Protein AF-A0A918V6B3-F1 (afdb_monomer_lite)

Sequence (307 aa):
MTGTYATDPATAAHSTAFEIAYDAANAARRALYSQAAAFAAHLVREHLPEAAALTIDADARELHEVLDAHGRTLWHAPSSAGHGLPDSTVDEVDGILRDAIPFGNLPNAAGWRIAPQGLPYRTVPLPELPASKTSRPAPAPDRAQAHVYGESAVVHAAITPGVGSFILGGVRNERETRDRVRAAIVNSGYDWPAGRITVTVDTGTDQPAGTANDLAIACAILGAAGHYGPDALTRTALIGELGLDGRVRPAVDVPDRIRTAQKAGYLNFIVPAADFDEASRNSNVTVLGAATLGTALNFLKEMAEAW

pLDDT: mean 71.12, std 17.26, range [22.33, 95.12]

Radius of gyration: 24.09 Å; chains: 1; bounding box: 47×60×96 Å

Secondary structure (DSSP, 8-state):
-----PPPHHHHHHHHHHHHHHHHHHHHHHHHHHHHHHHHHHHHHHH-TTEEEEEEETTTTEEEEEEETTS-EEEESS--S-SSS-HHHHHHHHHHHHHH------TTSTT-EE-TTS-EEEEEEPPPPPPP---------------------EEEEEEESSS-EEEEESBTTHHHHHHHHHHHHHHTTPPPPSSEEEEEEE-SSSSPB-GGGHHHHHHHHHHHTTSS-GGGGTTEEE--EE-TTSBEEP-TTHHHHHHHHHHTT--EEEEEGGGHHHHTT-TTSEEEEESBHHHHHHHHHHHHH--

Foldseek 3Di:
DDDDPDDDPVRVVVVVVVVVVVVVVVVVLVVLVLVLLQVLLVLVCVQVVQFFKWKAFPPLLFTAFTAGPVRDTLDGPPDDPDSRHDPVSRVVSSVSSVVSPDDDDDPPDPAWDADPVRTIMHMDTHDDDDDDDDDDDDDDDDDDDDDQPQFDKDKAKAFDADQDEEAEDQAPPRVVLVLQLVLLQVLVVHDQDHGYMYMYIDRVDPHRDYQQCSLVHSVNSVVNVPLADPCLCPLEDETAHAGSNFFGDADPPLCSNLVSSVSVVRAEYEGALVCQVVNPVPPRHHYHHGGGSVSVSVSSRVSRVVD

Organism: NCBI:txid68898

InterPro domains:
  IPR014721 Small ribosomal subunit protein uS5 domain 2-type fold, subgroup [G3DSA:3.30.230.10] (154-302)
  IPR020568 Ribosomal protein uS5 domain 2-type superfamily [SSF54211] (149-301)

Structure (mmCIF, N/CA/C/O backbone):
data_AF-A0A918V6B3-F1
#
_entry.id   AF-A0A918V6B3-F1
#
loop_
_atom_site.group_PDB
_atom_site.id
_atom_site.type_symbol
_atom_site.label_atom_id
_atom_site.label_alt_id
_atom_site.label_comp_id
_atom_site.label_asym_id
_atom_site.label_entity_id
_atom_site.label_seq_id
_atom_site.pdbx_PDB_ins_code
_atom_site.Cartn_x
_atom_site.Cartn_y
_atom_site.Cartn_z
_atom_site.occupancy
_atom_site.B_iso_or_equiv
_atom_site.auth_seq_id
_atom_site.auth_comp_id
_atom_site.auth_asym_id
_atom_site.auth_atom_id
_atom_site.pdbx_PDB_model_num
ATOM 1 N N . MET A 1 1 ? -19.130 -6.103 -58.533 1.00 40.88 1 MET A N 1
ATOM 2 C CA . MET A 1 1 ? -17.766 -6.325 -58.008 1.00 40.88 1 MET A CA 1
ATOM 3 C C . MET A 1 1 ? -17.596 -5.460 -56.769 1.00 40.88 1 MET A C 1
ATOM 5 O O . MET A 1 1 ? -17.211 -4.308 -56.882 1.00 40.88 1 MET A O 1
ATOM 9 N N . THR A 1 2 ? -17.983 -5.968 -55.604 1.00 43.56 2 THR A N 1
ATOM 10 C CA . THR A 1 2 ? -17.783 -5.303 -54.308 1.00 43.56 2 THR A CA 1
ATOM 11 C C . THR A 1 2 ? -16.527 -5.892 -53.683 1.00 43.56 2 THR A C 1
ATOM 13 O O . THR A 1 2 ? -16.571 -6.968 -53.095 1.00 43.56 2 THR A O 1
ATOM 16 N N . GLY A 1 3 ? -15.388 -5.237 -53.917 1.00 43.81 3 GLY A N 1
ATOM 17 C CA . GLY A 1 3 ? -14.125 -5.586 -53.276 1.00 43.81 3 GLY A CA 1
ATOM 18 C C . GLY A 1 3 ? -14.135 -5.073 -51.844 1.00 43.81 3 GLY A C 1
ATOM 19 O O . GLY A 1 3 ? -14.071 -3.868 -51.618 1.00 43.81 3 GLY A O 1
ATOM 20 N N . THR A 1 4 ? -14.261 -5.979 -50.883 1.00 49.81 4 THR A N 1
ATOM 21 C CA . THR A 1 4 ? -14.085 -5.671 -49.465 1.00 49.81 4 THR A CA 1
ATOM 22 C C . THR A 1 4 ? -12.608 -5.347 -49.245 1.00 49.81 4 THR A C 1
ATOM 24 O O . THR A 1 4 ? -11.759 -6.225 -49.396 1.00 49.81 4 THR A O 1
ATOM 27 N N . TYR A 1 5 ? -12.286 -4.090 -48.935 1.00 52.94 5 TYR A N 1
ATOM 28 C CA . TYR A 1 5 ? -10.948 -3.707 -48.487 1.00 52.94 5 TYR A CA 1
ATOM 29 C C . TYR A 1 5 ? -10.715 -4.334 -47.110 1.00 52.94 5 TYR A C 1
ATOM 31 O O . TYR A 1 5 ? -11.141 -3.794 -46.093 1.00 52.94 5 TYR A O 1
ATOM 39 N N . ALA A 1 6 ? -10.099 -5.514 -47.082 1.00 60.31 6 ALA A N 1
ATOM 40 C CA . ALA A 1 6 ? -9.603 -6.101 -45.849 1.00 60.31 6 ALA A CA 1
ATOM 41 C C . ALA A 1 6 ? -8.346 -5.329 -45.433 1.00 60.31 6 ALA A C 1
ATOM 43 O O . ALA A 1 6 ? -7.380 -5.258 -46.196 1.00 60.31 6 ALA A O 1
ATOM 44 N N . THR A 1 7 ? -8.375 -4.716 -44.250 1.00 66.81 7 THR A N 1
ATOM 45 C CA . THR A 1 7 ? -7.192 -4.126 -43.622 1.00 66.81 7 THR A CA 1
ATOM 46 C C . THR 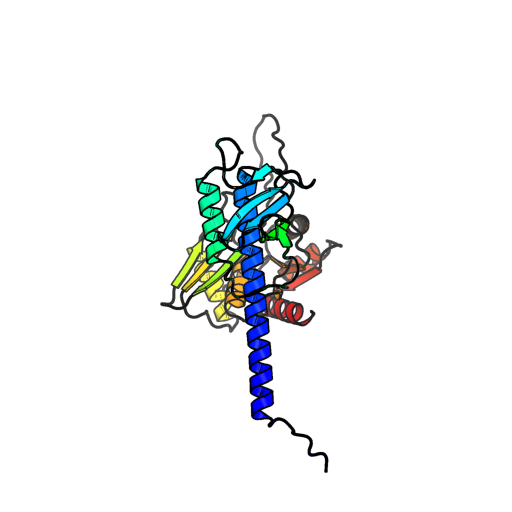A 1 7 ? -6.135 -5.209 -43.459 1.00 66.81 7 THR A C 1
ATOM 48 O O . THR A 1 7 ? -6.434 -6.308 -42.986 1.00 66.81 7 THR A O 1
ATOM 51 N N . ASP A 1 8 ? -4.903 -4.916 -43.873 1.00 83.50 8 ASP A N 1
ATOM 52 C CA . ASP A 1 8 ? -3.811 -5.866 -43.704 1.00 83.50 8 ASP A CA 1
ATOM 53 C C . ASP A 1 8 ? -3.606 -6.166 -42.198 1.00 83.50 8 ASP A C 1
ATOM 55 O O . ASP A 1 8 ? -3.745 -5.259 -41.365 1.00 83.50 8 ASP A O 1
ATOM 59 N N . PRO A 1 9 ? -3.275 -7.418 -41.835 1.00 78.31 9 PRO A N 1
ATOM 60 C CA . PRO A 1 9 ? -3.076 -7.825 -40.447 1.00 78.31 9 PRO A CA 1
ATOM 61 C C . PRO A 1 9 ? -2.090 -6.948 -39.665 1.00 78.31 9 PRO A C 1
ATOM 63 O O . PRO A 1 9 ? -2.302 -6.715 -38.475 1.00 78.31 9 PRO A O 1
ATOM 66 N N . ALA A 1 10 ? -1.038 -6.431 -40.309 1.00 77.75 10 ALA A N 1
ATOM 67 C CA . ALA A 1 10 ? -0.066 -5.568 -39.643 1.00 77.75 10 ALA A CA 1
ATOM 68 C C . ALA A 1 10 ? -0.667 -4.198 -39.294 1.00 77.75 10 ALA A C 1
ATOM 70 O O . ALA A 1 10 ? -0.443 -3.684 -38.199 1.00 77.75 10 ALA A O 1
ATOM 71 N N . THR A 1 11 ? -1.475 -3.618 -40.181 1.00 80.12 11 THR A N 1
ATOM 72 C CA . THR A 1 11 ? -2.194 -2.360 -39.926 1.00 80.12 11 THR A CA 1
ATOM 73 C C . THR A 1 11 ? -3.217 -2.524 -38.796 1.00 80.12 11 THR A C 1
ATOM 75 O O . THR A 1 11 ? -3.299 -1.675 -37.907 1.00 80.12 11 THR A O 1
ATOM 78 N N . ALA A 1 12 ? -3.951 -3.642 -38.776 1.00 70.31 12 ALA A N 1
ATOM 79 C CA . ALA A 1 12 ? -4.893 -3.954 -37.701 1.00 70.31 12 ALA A CA 1
ATOM 80 C C . ALA A 1 12 ? -4.184 -4.112 -36.342 1.00 70.31 12 ALA A C 1
ATOM 82 O O . ALA A 1 12 ? -4.642 -3.558 -35.345 1.00 70.31 12 ALA A O 1
ATOM 83 N N . ALA A 1 13 ? -3.031 -4.791 -36.306 1.00 71.50 13 ALA A N 1
ATOM 84 C CA . ALA A 1 13 ? -2.241 -4.959 -35.086 1.00 71.50 13 ALA A CA 1
ATOM 85 C C . ALA A 1 13 ? -1.721 -3.623 -34.524 1.00 71.50 13 ALA A C 1
ATOM 87 O O . ALA A 1 13 ? -1.815 -3.390 -33.319 1.00 71.50 13 ALA A O 1
ATOM 88 N N . HIS A 1 14 ? -1.226 -2.721 -35.382 1.00 71.56 14 HIS A N 1
ATOM 89 C CA . HIS A 1 14 ? -0.787 -1.390 -34.949 1.00 71.56 14 HIS A CA 1
ATOM 90 C C . HIS A 1 14 ? -1.948 -0.523 -34.450 1.00 71.56 14 HIS A C 1
ATOM 92 O O . HIS A 1 14 ? -1.781 0.190 -33.464 1.00 71.56 14 HIS A O 1
ATOM 98 N N . SER A 1 15 ? -3.125 -0.604 -35.084 1.00 71.25 15 SER A N 1
ATOM 99 C CA . SER A 1 15 ? -4.323 0.106 -34.619 1.00 71.25 15 SER A CA 1
ATOM 100 C C . SER A 1 15 ? -4.736 -0.366 -33.225 1.00 71.25 15 SER A C 1
ATOM 102 O O . SER A 1 15 ? -4.940 0.458 -32.343 1.00 71.25 15 SER A O 1
ATOM 104 N N . THR A 1 16 ? -4.788 -1.680 -32.991 1.00 70.00 16 THR A N 1
ATOM 105 C CA . THR A 1 16 ? -5.111 -2.239 -31.670 1.00 70.00 16 THR A CA 1
ATOM 106 C C . THR A 1 16 ? -4.076 -1.843 -30.618 1.00 70.00 16 THR A C 1
ATOM 108 O O . THR A 1 16 ? -4.441 -1.460 -29.510 1.00 70.00 16 THR A O 1
ATOM 111 N N . ALA A 1 17 ? -2.782 -1.890 -30.953 1.00 65.00 17 ALA A N 1
ATOM 112 C CA . ALA A 1 17 ? -1.721 -1.469 -30.040 1.00 65.00 17 ALA A CA 1
ATOM 113 C C . ALA A 1 17 ? -1.817 0.026 -29.689 1.00 65.00 17 ALA A C 1
ATOM 115 O O . ALA A 1 17 ? -1.592 0.402 -28.539 1.00 65.00 17 ALA A O 1
ATOM 116 N N . PHE A 1 18 ? -2.178 0.869 -30.661 1.00 69.75 18 PHE A N 1
ATOM 117 C CA . PHE A 1 18 ? -2.419 2.290 -30.433 1.00 69.75 18 PHE A CA 1
ATOM 118 C C . PHE A 1 18 ? -3.621 2.523 -29.513 1.00 69.75 18 PHE A C 1
ATOM 120 O O . PHE A 1 18 ? -3.474 3.267 -28.551 1.00 69.75 18 PHE A O 1
ATOM 127 N N . GLU A 1 19 ? -4.762 1.868 -29.750 1.00 55.97 19 GLU A N 1
ATOM 128 C CA . GLU A 1 19 ? -5.954 1.999 -28.895 1.00 55.97 19 GLU A CA 1
ATOM 129 C C . GLU A 1 19 ? -5.664 1.567 -27.450 1.00 55.97 19 GLU A C 1
ATOM 131 O O . GLU A 1 19 ? -5.967 2.300 -26.514 1.00 55.97 19 GLU A O 1
ATOM 136 N N . ILE A 1 20 ? -4.961 0.444 -27.250 1.00 56.75 20 ILE A N 1
ATOM 137 C CA . ILE A 1 20 ? -4.552 -0.013 -25.910 1.00 56.75 20 ILE A CA 1
ATOM 138 C C . ILE A 1 20 ? -3.650 1.022 -25.225 1.00 56.75 20 ILE A C 1
ATOM 140 O O . ILE A 1 20 ? -3.847 1.351 -24.054 1.00 56.75 20 ILE A O 1
ATOM 144 N N . ALA A 1 21 ? -2.653 1.552 -25.940 1.00 49.28 21 ALA A N 1
ATOM 145 C CA . ALA A 1 21 ? -1.756 2.566 -25.394 1.00 49.28 21 ALA A CA 1
ATOM 146 C C . ALA A 1 21 ? -2.495 3.881 -25.094 1.00 49.28 21 ALA A C 1
ATOM 148 O O . ALA A 1 21 ? -2.216 4.539 -24.090 1.00 49.28 21 ALA A O 1
ATOM 149 N N . TYR A 1 22 ? -3.452 4.250 -25.945 1.00 52.47 22 TYR A N 1
ATOM 150 C CA . TYR A 1 22 ? -4.295 5.426 -25.786 1.00 52.47 22 TYR A CA 1
ATOM 151 C C . TYR A 1 22 ? -5.209 5.294 -24.562 1.00 52.47 22 TYR A C 1
ATOM 153 O O . TYR A 1 22 ? -5.263 6.209 -23.737 1.00 52.47 22 TYR A O 1
ATOM 161 N N . ASP A 1 23 ? -5.847 4.141 -24.372 1.00 49.62 23 ASP A N 1
ATOM 162 C CA . ASP A 1 23 ? -6.687 3.849 -23.210 1.00 49.62 23 ASP A CA 1
ATOM 163 C C . ASP A 1 23 ? -5.886 3.812 -21.910 1.00 49.62 23 ASP A C 1
ATOM 165 O O . ASP A 1 23 ? -6.307 4.409 -20.914 1.00 49.62 23 ASP A O 1
ATOM 169 N N . ALA A 1 24 ? -4.698 3.202 -21.924 1.00 47.91 24 ALA A N 1
ATOM 170 C CA . ALA A 1 24 ? -3.792 3.192 -20.779 1.00 47.91 24 ALA A CA 1
ATOM 171 C C . ALA A 1 24 ? -3.326 4.611 -20.410 1.00 47.91 24 ALA A C 1
ATOM 173 O O . ALA A 1 24 ? -3.372 5.001 -19.240 1.00 47.91 24 ALA A O 1
ATOM 174 N N . ALA A 1 25 ? -2.944 5.423 -21.400 1.00 50.75 25 ALA A N 1
ATOM 175 C CA . ALA A 1 25 ? -2.567 6.818 -21.183 1.00 50.75 25 ALA A CA 1
ATOM 176 C C . ALA A 1 25 ? -3.745 7.653 -20.652 1.00 50.75 25 ALA A C 1
ATOM 178 O O . ALA A 1 25 ? -3.562 8.487 -19.763 1.00 50.75 25 ALA A O 1
ATOM 179 N N . ASN A 1 26 ? -4.963 7.411 -21.144 1.00 51.22 26 ASN A N 1
ATOM 180 C CA . ASN A 1 26 ? -6.173 8.067 -20.653 1.00 51.22 26 ASN A CA 1
ATOM 181 C C . ASN A 1 26 ? -6.534 7.627 -19.230 1.00 51.22 26 ASN A C 1
ATOM 183 O O . ASN A 1 26 ? -6.963 8.457 -18.430 1.00 51.22 26 ASN A O 1
ATOM 187 N N . ALA A 1 27 ? -6.345 6.354 -18.882 1.00 48.22 27 ALA A N 1
ATOM 188 C CA . ALA A 1 27 ? -6.543 5.852 -17.526 1.00 48.22 27 ALA A CA 1
ATOM 189 C C . ALA A 1 27 ? -5.543 6.477 -16.543 1.00 48.22 27 ALA A C 1
ATOM 191 O O . ALA A 1 27 ? -5.962 7.026 -15.525 1.00 48.22 27 ALA A O 1
ATOM 192 N N . ALA A 1 28 ? -4.253 6.502 -16.891 1.00 49.44 28 ALA A N 1
ATOM 193 C CA . ALA A 1 28 ? -3.214 7.148 -16.089 1.00 49.44 28 ALA A CA 1
ATOM 194 C C . ALA A 1 28 ? -3.486 8.649 -15.902 1.00 49.44 28 ALA A C 1
ATOM 196 O O . ALA A 1 28 ? -3.373 9.182 -14.799 1.00 49.44 28 ALA A O 1
ATOM 197 N N . ARG A 1 29 ? -3.931 9.328 -16.965 1.00 54.00 29 ARG A N 1
ATOM 198 C CA . ARG A 1 29 ? -4.318 10.740 -16.918 1.00 54.00 29 ARG A CA 1
ATOM 199 C C . ARG A 1 29 ? -5.526 10.975 -16.007 1.00 54.00 29 ARG A C 1
ATOM 201 O O . ARG A 1 29 ? -5.505 11.897 -15.202 1.00 54.00 29 ARG A O 1
ATOM 208 N N . ARG A 1 30 ? -6.553 10.118 -16.068 1.00 51.81 30 ARG A N 1
ATOM 209 C CA . ARG A 1 30 ? -7.712 10.174 -15.154 1.00 51.81 30 ARG A CA 1
ATOM 210 C C . ARG A 1 30 ? -7.311 9.948 -13.694 1.00 51.81 30 ARG A C 1
ATOM 212 O O . ARG A 1 30 ? -7.831 10.640 -12.822 1.00 51.81 30 ARG A O 1
ATOM 219 N N . ALA A 1 31 ? -6.389 9.023 -13.432 1.00 50.34 31 ALA A N 1
ATOM 220 C CA . ALA A 1 31 ? -5.880 8.761 -12.088 1.00 50.34 31 ALA A CA 1
ATOM 221 C C . ALA A 1 31 ? -5.107 9.968 -11.532 1.00 50.34 31 ALA A C 1
ATOM 223 O O . ALA A 1 31 ? -5.400 10.417 -10.424 1.00 50.34 31 ALA A O 1
ATOM 224 N N . LEU A 1 32 ? -4.208 10.551 -12.333 1.00 55.72 32 LEU A N 1
ATOM 225 C CA . LEU A 1 32 ? -3.494 11.782 -11.985 1.00 55.72 32 LEU A CA 1
ATOM 226 C C . LEU A 1 32 ? -4.471 12.929 -11.679 1.00 55.72 32 LEU A C 1
ATOM 228 O O . LEU A 1 32 ? -4.309 13.616 -10.676 1.00 55.72 32 LEU A O 1
ATOM 232 N N . TYR A 1 33 ? -5.530 13.088 -12.482 1.00 57.22 33 TYR A N 1
ATOM 233 C CA . TYR A 1 33 ? -6.562 14.110 -12.251 1.00 57.22 33 TYR A CA 1
ATOM 234 C C . TYR A 1 33 ? -7.309 13.892 -10.943 1.00 57.22 33 TYR A C 1
ATOM 236 O O . TYR A 1 33 ? -7.536 14.839 -10.196 1.00 57.22 33 TYR A O 1
ATOM 244 N N . SER A 1 34 ? -7.691 12.648 -10.659 1.00 53.81 34 SER A N 1
ATOM 245 C CA . SER A 1 34 ? -8.390 12.312 -9.423 1.00 53.81 34 SER A CA 1
ATOM 246 C C . SER A 1 34 ? -7.520 12.577 -8.195 1.00 53.81 34 SER A C 1
ATOM 248 O O . SER A 1 34 ? -8.026 13.062 -7.186 1.00 53.81 34 SER A O 1
ATOM 250 N N . GLN A 1 35 ? -6.222 12.275 -8.272 1.00 59.66 35 GLN A N 1
ATOM 251 C CA . GLN A 1 35 ? -5.280 12.507 -7.177 1.00 59.66 35 GLN A CA 1
ATOM 252 C C . GLN A 1 35 ? -4.981 13.996 -6.982 1.00 59.66 35 GLN A C 1
ATOM 254 O O . GLN A 1 35 ? -5.014 14.473 -5.852 1.00 59.66 35 GLN A O 1
ATOM 259 N N . ALA A 1 36 ? -4.780 14.747 -8.066 1.00 62.41 36 ALA A N 1
ATOM 260 C CA . ALA A 1 36 ? -4.594 16.195 -8.011 1.00 62.41 36 ALA A CA 1
ATOM 261 C C . ALA A 1 36 ? -5.829 16.908 -7.440 1.00 62.41 36 ALA A C 1
ATOM 263 O O . ALA A 1 36 ? -5.698 17.768 -6.574 1.00 62.41 36 ALA A O 1
ATOM 264 N N . ALA A 1 37 ? -7.033 16.493 -7.848 1.00 62.28 37 ALA A N 1
ATOM 265 C CA . ALA A 1 37 ? -8.280 17.016 -7.296 1.00 62.28 37 ALA A CA 1
ATOM 266 C C . ALA A 1 37 ? -8.438 16.686 -5.804 1.00 62.28 37 ALA A C 1
ATOM 268 O O . ALA A 1 37 ? -8.884 17.536 -5.040 1.00 62.28 37 ALA A O 1
ATOM 269 N N . ALA A 1 38 ? -8.055 15.481 -5.368 1.00 58.41 38 ALA A N 1
ATOM 270 C CA . ALA A 1 38 ? -8.090 15.103 -3.956 1.00 58.41 38 ALA A CA 1
ATOM 271 C C . ALA A 1 38 ? -7.076 15.893 -3.112 1.00 58.41 38 ALA A C 1
ATOM 273 O O . ALA A 1 38 ? -7.387 16.282 -1.987 1.00 58.41 38 ALA A O 1
ATOM 274 N N . PHE A 1 39 ? -5.890 16.170 -3.658 1.00 65.88 39 PHE A N 1
ATOM 275 C CA . PHE A 1 39 ? -4.877 16.976 -2.982 1.00 65.88 39 PHE A CA 1
ATOM 276 C C . PHE A 1 39 ? -5.295 18.450 -2.888 1.00 65.88 39 PHE A C 1
ATOM 278 O O . PHE A 1 39 ? -5.279 19.022 -1.801 1.00 65.88 39 PHE A O 1
ATOM 285 N N . ALA A 1 40 ? -5.813 19.030 -3.976 1.00 72.44 40 ALA A N 1
ATOM 286 C CA . ALA A 1 40 ? -6.413 20.365 -3.954 1.00 72.44 40 ALA A CA 1
ATOM 287 C C . ALA A 1 40 ? -7.589 20.453 -2.961 1.00 72.44 40 ALA A C 1
ATOM 289 O O . ALA A 1 40 ? -7.710 21.425 -2.219 1.00 72.44 40 ALA A O 1
ATOM 290 N N . ALA A 1 41 ? -8.428 19.413 -2.882 1.00 67.44 41 ALA A N 1
ATOM 291 C CA . ALA A 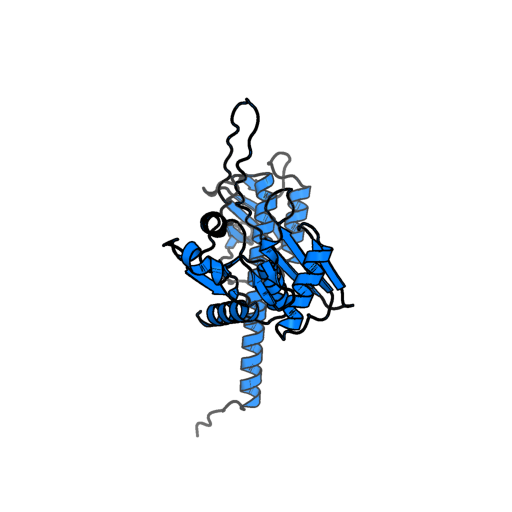1 41 ? -9.516 19.332 -1.906 1.00 67.44 41 ALA A CA 1
ATOM 292 C C . ALA A 1 41 ? -9.019 19.383 -0.458 1.00 67.44 41 ALA A C 1
ATOM 294 O O . ALA A 1 41 ? -9.682 19.969 0.396 1.00 67.44 41 ALA A O 1
ATOM 295 N N . HIS A 1 42 ? -7.882 18.741 -0.180 1.00 70.00 42 HIS A N 1
ATOM 296 C CA . HIS A 1 42 ? -7.276 18.733 1.144 1.00 70.00 42 HIS A CA 1
ATOM 297 C C . HIS A 1 42 ? -6.805 20.135 1.542 1.00 70.00 42 HIS A C 1
ATOM 299 O O . HIS A 1 42 ? -7.235 20.632 2.581 1.00 70.00 42 HIS A O 1
ATOM 305 N N . LEU A 1 43 ? -6.029 20.792 0.675 1.00 77.19 43 LEU A N 1
ATOM 306 C CA . LEU A 1 43 ? -5.530 22.154 0.898 1.00 77.19 43 LEU A CA 1
ATOM 307 C C . LEU A 1 43 ? -6.673 23.160 1.090 1.00 77.19 43 LEU A C 1
ATOM 309 O O . LEU A 1 43 ? -6.644 23.989 1.996 1.00 77.19 43 LEU A O 1
ATOM 313 N N . VAL A 1 44 ? -7.734 23.056 0.283 1.00 79.62 44 VAL A N 1
ATOM 314 C CA . VAL A 1 44 ? -8.899 23.942 0.417 1.00 79.62 44 VAL A CA 1
ATOM 315 C C . VAL A 1 44 ? -9.630 23.718 1.741 1.00 79.62 44 VAL A C 1
ATOM 317 O O . VAL A 1 44 ? -10.014 24.684 2.400 1.00 79.62 44 VAL A O 1
ATOM 320 N N . ARG A 1 45 ? -9.815 22.464 2.167 1.00 78.88 45 ARG A N 1
ATOM 321 C CA . ARG A 1 45 ? -10.561 22.134 3.394 1.00 78.88 45 ARG A CA 1
ATOM 322 C C . ARG A 1 45 ? -9.815 22.413 4.689 1.00 78.88 45 ARG A C 1
ATOM 324 O O . ARG A 1 45 ? -10.459 22.471 5.734 1.00 78.88 45 ARG A O 1
ATOM 331 N N . GLU A 1 46 ? -8.503 22.617 4.633 1.00 78.81 46 GLU A N 1
ATOM 332 C CA . GLU A 1 46 ? -7.740 23.149 5.765 1.00 78.81 46 GLU A CA 1
ATOM 333 C C . GLU A 1 46 ? -8.245 24.544 6.171 1.00 78.81 46 GLU A C 1
ATOM 335 O O . GLU A 1 46 ? -8.304 24.870 7.357 1.00 78.81 46 GLU A O 1
ATOM 340 N N . HIS A 1 47 ? -8.691 25.336 5.192 1.00 83.06 47 HIS A N 1
ATOM 341 C CA . HIS A 1 47 ? -9.166 26.704 5.397 1.00 83.06 47 HIS A CA 1
ATOM 342 C C . HIS A 1 47 ? -10.690 26.857 5.298 1.00 83.06 47 HIS A C 1
ATOM 344 O O . HIS A 1 47 ? -11.260 27.714 5.971 1.00 83.06 47 HIS A O 1
ATOM 350 N N . LEU A 1 48 ? -11.356 26.011 4.504 1.00 85.50 48 LEU A N 1
ATOM 351 C CA . LEU A 1 48 ? -12.810 25.971 4.315 1.00 85.50 48 LEU A CA 1
ATOM 352 C C . LEU A 1 48 ? -13.344 24.545 4.547 1.00 85.50 48 LEU A C 1
ATOM 354 O O . LEU A 1 48 ? -13.579 23.806 3.585 1.00 85.50 48 LEU A O 1
ATOM 358 N N . PRO A 1 49 ? -13.537 24.118 5.808 1.00 80.81 49 PRO A N 1
ATOM 359 C CA . PRO A 1 49 ? -13.915 22.741 6.148 1.00 80.81 49 PRO A CA 1
ATOM 360 C C . PRO A 1 49 ? -15.220 22.265 5.497 1.00 80.81 49 PRO A C 1
ATOM 362 O O . PRO A 1 49 ? -15.387 21.081 5.206 1.00 80.81 49 PRO A O 1
ATOM 365 N N . GLU A 1 50 ? -16.148 23.186 5.257 1.00 81.56 50 GLU A N 1
ATOM 366 C CA . GLU A 1 50 ? -17.437 22.948 4.611 1.00 81.56 50 GLU A CA 1
ATOM 367 C C . GLU A 1 50 ? -17.371 22.828 3.076 1.00 81.56 50 GLU A C 1
ATOM 369 O O . GLU A 1 50 ? -18.400 22.572 2.442 1.00 81.56 50 GLU A O 1
ATOM 374 N N . ALA A 1 51 ? -16.187 22.968 2.467 1.00 82.31 51 ALA A N 1
ATOM 375 C CA . ALA A 1 51 ? -16.006 22.828 1.027 1.00 82.31 51 ALA A CA 1
ATOM 376 C C . ALA A 1 51 ? -16.392 21.424 0.538 1.00 82.31 51 ALA A C 1
ATOM 378 O O . ALA A 1 51 ? -15.867 20.396 0.981 1.00 82.31 51 ALA A O 1
ATOM 379 N N . ALA A 1 52 ? -17.297 21.377 -0.433 1.00 76.62 52 ALA A N 1
ATOM 380 C CA . ALA A 1 52 ? -17.817 20.151 -1.024 1.00 76.62 52 ALA A CA 1
ATOM 381 C C . ALA A 1 52 ? -17.584 20.064 -2.534 1.00 76.62 52 ALA A C 1
ATOM 383 O O . ALA A 1 52 ? -17.605 18.963 -3.079 1.00 76.62 52 ALA A O 1
ATOM 384 N N . ALA A 1 53 ? -17.339 21.182 -3.218 1.00 78.06 53 ALA A N 1
ATOM 385 C CA . ALA A 1 53 ? -16.984 21.178 -4.632 1.00 78.06 53 ALA A CA 1
ATOM 386 C C . ALA A 1 53 ? -16.058 22.345 -4.993 1.00 78.06 53 ALA A C 1
ATOM 388 O O . ALA A 1 53 ? -16.117 23.404 -4.370 1.00 78.06 53 ALA A O 1
ATOM 389 N N . LEU A 1 54 ? -15.236 22.144 -6.025 1.00 80.31 54 LEU A N 1
ATOM 390 C CA . LEU A 1 54 ? -14.388 23.176 -6.627 1.00 80.31 54 LEU A CA 1
ATOM 391 C C . LEU A 1 54 ? -14.823 23.406 -8.070 1.00 80.31 54 LEU A C 1
ATOM 393 O O . LEU A 1 54 ? -14.981 22.447 -8.825 1.00 80.31 54 LEU A O 1
ATOM 397 N N . THR A 1 55 ? -14.986 24.659 -8.467 1.00 79.38 55 THR A N 1
ATOM 398 C CA . THR A 1 55 ? -15.165 25.059 -9.860 1.00 79.38 55 THR A CA 1
ATOM 399 C C . THR A 1 55 ? -13.840 25.565 -10.405 1.00 79.38 55 THR A C 1
ATOM 401 O O . THR A 1 55 ? -13.213 26.430 -9.801 1.00 79.38 55 THR A O 1
ATOM 404 N N . ILE A 1 56 ? -13.425 25.031 -11.551 1.00 75.50 56 ILE A N 1
ATOM 405 C CA . ILE A 1 56 ? -12.146 25.346 -12.197 1.00 75.50 56 ILE A CA 1
ATOM 406 C C . ILE A 1 56 ? -12.416 26.094 -13.504 1.00 75.50 56 ILE A C 1
ATOM 408 O O . ILE A 1 56 ? -13.252 25.641 -14.297 1.00 75.50 56 ILE A O 1
ATOM 412 N N . ASP A 1 57 ? -11.702 27.200 -13.727 1.00 70.81 57 ASP A N 1
ATOM 413 C CA . ASP A 1 57 ? -11.684 27.932 -14.997 1.00 70.81 57 ASP A CA 1
ATOM 414 C C . ASP A 1 57 ? -10.711 27.256 -15.974 1.00 70.81 57 ASP A C 1
ATOM 416 O O . ASP A 1 57 ? -9.541 27.031 -15.656 1.00 70.81 57 ASP A O 1
ATOM 420 N N . ALA A 1 58 ? -11.192 26.892 -17.164 1.00 60.69 58 ALA A N 1
ATOM 421 C CA . ALA A 1 58 ? -10.390 26.150 -18.132 1.00 60.69 58 ALA A CA 1
ATOM 422 C C . ALA A 1 58 ? -9.375 27.007 -18.908 1.00 60.69 58 ALA A C 1
ATOM 424 O O . ALA A 1 58 ? -8.392 26.452 -19.406 1.00 60.69 58 ALA A O 1
ATOM 425 N N . ASP A 1 59 ? -9.600 28.316 -19.033 1.00 62.03 59 ASP A N 1
ATOM 426 C CA . ASP A 1 59 ? -8.726 29.211 -19.800 1.00 62.03 59 ASP A CA 1
ATOM 427 C C . ASP A 1 59 ? -7.575 29.710 -18.920 1.00 62.03 59 ASP A C 1
ATOM 429 O O . ASP A 1 59 ? -6.406 29.596 -19.299 1.00 62.03 59 ASP A O 1
ATOM 433 N N . ALA A 1 60 ? -7.895 30.171 -17.706 1.00 61.62 60 ALA A N 1
ATOM 434 C CA . ALA A 1 60 ? -6.894 30.595 -16.726 1.00 61.62 60 ALA A CA 1
ATOM 435 C C . ALA A 1 60 ? -6.162 29.405 -16.075 1.00 61.62 60 ALA A C 1
ATOM 437 O O . ALA A 1 60 ? -4.997 29.526 -15.697 1.00 61.62 60 ALA A O 1
ATOM 438 N N . ARG A 1 61 ? -6.807 28.226 -16.036 1.00 66.88 61 ARG A N 1
ATOM 439 C CA . ARG A 1 61 ? -6.344 27.019 -15.318 1.00 66.88 61 ARG A CA 1
ATOM 440 C C . ARG A 1 61 ? -6.189 27.270 -13.822 1.00 66.88 61 ARG A C 1
ATOM 442 O O . ARG A 1 61 ? -5.220 26.830 -13.211 1.00 66.88 61 ARG A O 1
ATOM 449 N N . GLU A 1 62 ? -7.159 27.987 -13.276 1.00 76.56 62 GLU A N 1
ATOM 450 C CA . GLU A 1 62 ? -7.157 28.498 -11.910 1.00 76.56 62 GLU A CA 1
ATOM 451 C C . GLU A 1 62 ? -8.482 28.151 -11.223 1.00 76.56 62 GLU A C 1
ATOM 453 O O . GLU A 1 62 ? -9.512 27.886 -11.866 1.00 76.56 62 GLU A O 1
ATOM 458 N N . LEU A 1 63 ? -8.452 28.118 -9.897 1.00 80.06 63 LEU A N 1
ATOM 459 C CA . LEU A 1 63 ? -9.618 27.939 -9.057 1.00 80.06 63 LEU A CA 1
ATOM 460 C C . LEU A 1 63 ? -10.568 29.128 -9.250 1.00 80.06 63 LEU A C 1
ATOM 462 O O . LEU A 1 63 ? -10.234 30.276 -8.978 1.00 80.06 63 LEU A O 1
ATOM 466 N N . HIS A 1 64 ? -11.788 28.846 -9.696 1.00 81.56 64 HIS A N 1
ATOM 467 C CA . HIS A 1 64 ? -12.804 29.864 -9.951 1.00 81.56 64 HIS A CA 1
ATOM 468 C C . HIS A 1 64 ? -13.768 30.025 -8.776 1.00 81.56 64 HIS A C 1
ATOM 470 O O . HIS A 1 64 ? -14.155 31.139 -8.436 1.00 81.56 64 HIS A O 1
ATOM 476 N N . GLU A 1 65 ? -14.182 28.916 -8.161 1.00 85.81 65 GLU A N 1
ATOM 477 C CA . GLU A 1 65 ? -15.165 28.921 -7.076 1.00 85.81 65 GLU A CA 1
ATOM 478 C C . GLU A 1 65 ? -14.982 27.720 -6.145 1.00 85.81 65 GLU A C 1
ATOM 480 O O . GLU A 1 65 ? -14.603 26.634 -6.581 1.00 85.81 65 GLU A O 1
ATOM 485 N N . VAL A 1 66 ? -15.323 27.888 -4.872 1.00 84.56 66 VAL A N 1
ATOM 486 C CA . VAL A 1 66 ? -15.478 26.811 -3.891 1.00 84.56 66 VAL A CA 1
ATOM 487 C C . VAL A 1 66 ? -16.907 26.841 -3.373 1.00 84.56 66 VAL A C 1
ATOM 489 O O . VAL A 1 66 ? -17.397 27.889 -2.952 1.00 84.56 66 VAL A O 1
ATOM 492 N N . LEU A 1 67 ? -17.572 25.689 -3.389 1.00 82.81 67 LEU A N 1
ATOM 493 C CA . LEU A 1 67 ? -18.972 25.535 -3.003 1.00 82.81 67 LEU A CA 1
ATOM 494 C C . LEU A 1 67 ? -19.113 24.607 -1.796 1.00 82.81 67 LEU A C 1
ATOM 496 O O . LEU A 1 67 ? -18.366 23.634 -1.668 1.00 82.81 67 LEU A O 1
ATOM 500 N N . ASP A 1 68 ? -20.113 24.858 -0.954 1.00 82.62 68 ASP A N 1
ATOM 501 C CA . ASP A 1 68 ? -20.540 23.926 0.091 1.00 82.62 68 ASP A CA 1
ATOM 502 C C . ASP A 1 68 ? -21.442 22.802 -0.458 1.00 82.62 68 ASP A C 1
ATOM 504 O O . ASP A 1 68 ? -21.825 22.784 -1.630 1.00 82.62 68 ASP A O 1
ATOM 508 N N . ALA A 1 69 ? -21.811 21.846 0.402 1.00 77.88 69 ALA A N 1
ATOM 509 C CA . ALA A 1 69 ? -22.649 20.700 0.023 1.00 77.88 69 ALA A CA 1
ATOM 510 C C . ALA A 1 69 ? -24.064 21.082 -0.460 1.00 77.88 69 ALA A C 1
ATOM 512 O O . ALA A 1 69 ? -24.752 20.265 -1.070 1.00 77.88 69 ALA A O 1
ATOM 513 N N . HIS A 1 70 ? -24.500 22.316 -0.200 1.00 82.25 70 HIS A N 1
ATOM 514 C CA . HIS A 1 70 ? -25.785 22.864 -0.632 1.00 82.25 70 HIS A CA 1
ATOM 515 C C . HIS A 1 70 ? -25.644 23.736 -1.892 1.00 82.25 70 HIS A C 1
ATOM 517 O O . HIS A 1 70 ? -26.629 24.330 -2.332 1.00 82.25 70 HIS A O 1
ATOM 523 N N . GLY A 1 71 ? -24.441 23.821 -2.473 1.00 76.19 71 GLY A N 1
ATOM 524 C CA . GLY A 1 71 ? -24.145 24.628 -3.654 1.00 76.19 71 GLY A CA 1
ATOM 525 C C . GLY A 1 71 ? -23.998 26.124 -3.370 1.00 76.19 71 GLY A C 1
ATOM 526 O O . GLY A 1 71 ? -24.130 26.920 -4.295 1.00 76.19 71 GLY A O 1
ATOM 527 N N . ARG A 1 72 ? -23.763 26.528 -2.114 1.00 82.94 72 ARG A N 1
ATOM 528 C CA . ARG A 1 72 ? -23.501 27.929 -1.756 1.00 82.94 72 ARG A CA 1
ATOM 529 C C . ARG A 1 72 ? -22.020 28.246 -1.911 1.00 82.94 72 ARG A C 1
ATOM 531 O O . ARG A 1 72 ? -21.178 27.468 -1.472 1.00 82.94 72 ARG A O 1
ATOM 538 N N . THR A 1 73 ? -21.720 29.408 -2.475 1.00 86.88 73 THR A N 1
ATOM 539 C CA . THR A 1 73 ? -20.356 29.911 -2.647 1.00 86.88 73 THR A CA 1
ATOM 540 C C . THR A 1 73 ? -19.704 30.202 -1.300 1.00 86.88 73 THR A C 1
ATOM 542 O O . THR A 1 73 ? -20.174 31.049 -0.540 1.00 86.88 73 THR A O 1
ATOM 545 N N . LEU A 1 74 ? -18.616 29.494 -1.020 1.00 82.62 74 LEU A N 1
ATOM 546 C CA . LEU A 1 74 ? -17.725 29.728 0.116 1.00 82.62 74 LEU A CA 1
ATOM 547 C C . LEU A 1 74 ? -16.584 30.669 -0.271 1.00 82.62 74 LEU A C 1
ATOM 549 O O . LEU A 1 74 ? -16.138 31.473 0.542 1.00 82.62 74 LEU A O 1
ATOM 553 N N . TRP A 1 75 ? -16.141 30.581 -1.526 1.00 86.69 75 TRP A N 1
ATOM 554 C CA . TRP A 1 75 ? -15.094 31.417 -2.100 1.00 86.69 75 TRP A CA 1
ATOM 555 C C . TRP A 1 75 ? -15.270 31.522 -3.617 1.00 86.69 75 TRP A C 1
ATOM 557 O O . TRP A 1 75 ? -15.731 30.568 -4.239 1.00 86.69 75 TRP A O 1
ATOM 567 N N . HIS A 1 76 ? -14.897 32.652 -4.221 1.00 84.06 76 HIS A N 1
ATOM 568 C CA . HIS A 1 76 ? -14.850 32.813 -5.676 1.00 84.06 76 HIS A CA 1
ATOM 569 C C . HIS A 1 76 ? -13.711 33.749 -6.100 1.00 84.06 76 HIS A C 1
ATOM 571 O O . HIS A 1 76 ? -13.340 34.666 -5.363 1.00 84.06 76 HIS A O 1
ATOM 577 N N . ALA A 1 77 ? -13.201 33.550 -7.312 1.00 75.12 77 ALA A N 1
ATOM 578 C CA . ALA A 1 77 ? -12.255 34.447 -7.959 1.00 75.12 77 ALA A CA 1
ATOM 579 C C . ALA A 1 77 ? -12.985 35.616 -8.665 1.00 75.12 77 ALA A C 1
ATOM 581 O O . ALA A 1 77 ? -14.137 35.458 -9.089 1.00 75.12 77 ALA A O 1
ATOM 582 N N . PRO A 1 78 ? -12.348 36.791 -8.838 1.00 63.25 78 PRO A N 1
ATOM 583 C CA . PRO A 1 78 ? -11.111 37.222 -8.182 1.00 63.25 78 PRO A CA 1
ATOM 584 C C . PRO A 1 78 ? -11.365 37.568 -6.703 1.00 63.25 78 PRO A C 1
ATOM 586 O O . PRO A 1 78 ? -12.397 38.154 -6.370 1.00 63.25 78 PRO A O 1
ATOM 589 N N . SER A 1 79 ? -10.429 37.221 -5.813 1.00 59.50 79 SER A N 1
ATOM 590 C CA . SER A 1 79 ? -10.594 37.439 -4.374 1.00 59.50 79 SER A CA 1
ATOM 591 C C . SER A 1 79 ? -10.532 38.937 -4.029 1.00 59.50 79 SER A C 1
ATOM 593 O O . SER A 1 79 ? -9.510 39.606 -4.167 1.00 59.50 79 SER A O 1
ATOM 595 N N . SER A 1 80 ? -11.635 39.499 -3.532 1.00 47.97 80 SER A N 1
ATOM 596 C CA . SER A 1 80 ? -11.576 40.700 -2.692 1.00 47.97 80 SER A CA 1
ATOM 597 C C . SER A 1 80 ? -11.375 40.264 -1.241 1.00 47.97 80 SER A C 1
ATOM 599 O O . SER A 1 80 ? -12.085 39.385 -0.759 1.00 47.97 80 SER A O 1
ATOM 601 N N . ALA A 1 81 ? -10.375 40.844 -0.571 1.00 46.56 81 ALA A N 1
ATOM 602 C CA . ALA A 1 81 ? -9.901 40.471 0.763 1.00 46.56 81 ALA A CA 1
ATOM 603 C C . ALA A 1 81 ? -11.015 40.022 1.736 1.00 46.56 81 ALA A C 1
ATOM 605 O O . ALA A 1 81 ? -11.944 40.781 2.013 1.00 46.56 81 ALA A O 1
ATOM 606 N N . GLY A 1 82 ? -10.878 38.813 2.300 1.00 54.81 82 GLY A N 1
ATOM 607 C CA . GLY A 1 82 ? -11.715 38.335 3.412 1.00 54.81 82 GLY A CA 1
ATOM 608 C C . GLY A 1 82 ? -12.490 37.025 3.209 1.00 54.81 82 GLY A C 1
ATOM 609 O O . GLY A 1 82 ? -13.322 36.707 4.054 1.00 54.81 82 GLY A O 1
ATOM 610 N N . HIS A 1 83 ? -12.249 36.245 2.149 1.00 61.75 83 HIS A N 1
ATOM 611 C CA . HIS A 1 83 ? -13.033 35.030 1.841 1.00 61.75 83 HIS A CA 1
ATOM 612 C C . HIS A 1 83 ? -12.444 33.697 2.344 1.00 61.75 83 HIS A C 1
ATOM 614 O O . HIS A 1 83 ? -12.689 32.645 1.769 1.00 61.75 83 HIS A O 1
ATOM 620 N N . GLY A 1 84 ? -11.699 33.705 3.451 1.00 71.12 84 GLY A N 1
ATOM 621 C CA . GLY A 1 84 ? -11.349 32.481 4.192 1.00 71.12 84 GLY A CA 1
ATOM 622 C C . GLY A 1 84 ? -10.247 31.598 3.589 1.00 71.12 84 GLY A C 1
ATOM 623 O O . GLY A 1 84 ? -9.578 30.915 4.351 1.00 71.12 84 GLY A O 1
ATOM 624 N N . LEU A 1 85 ? -9.985 31.662 2.280 1.00 80.81 85 LEU A N 1
ATOM 625 C CA . LEU A 1 85 ? -8.842 31.016 1.617 1.00 80.81 85 LEU A CA 1
ATOM 626 C C . LEU A 1 85 ? -7.651 31.987 1.490 1.00 80.81 85 LEU A C 1
ATOM 628 O O . LEU A 1 85 ? -7.830 33.063 0.912 1.00 80.81 85 LEU A O 1
ATOM 632 N N . PRO A 1 86 ? -6.455 31.642 2.006 1.00 83.19 86 PRO A N 1
ATOM 633 C CA . PRO A 1 86 ? -5.238 32.429 1.801 1.00 83.19 86 PRO A CA 1
ATOM 634 C C . PRO A 1 86 ? -4.769 32.407 0.343 1.00 83.19 86 PRO A C 1
ATOM 636 O O . PRO A 1 86 ? -4.809 31.358 -0.297 1.00 83.19 86 PRO A O 1
ATOM 639 N N . ASP A 1 87 ? -4.226 33.528 -0.143 1.00 80.50 87 ASP A N 1
ATOM 640 C CA . ASP A 1 87 ? -3.707 33.639 -1.518 1.00 80.50 87 ASP A CA 1
ATOM 641 C C . ASP A 1 87 ? -2.612 32.595 -1.816 1.00 80.50 87 ASP A C 1
ATOM 643 O O . ASP A 1 87 ? -2.594 32.016 -2.894 1.00 80.50 87 ASP A O 1
ATOM 647 N N . SER A 1 88 ? -1.766 32.251 -0.835 1.00 78.94 88 SER A N 1
ATOM 648 C CA . SER A 1 88 ? -0.744 31.202 -0.991 1.00 78.94 88 SER A CA 1
ATOM 649 C C . SER A 1 88 ? -1.330 29.814 -1.258 1.00 78.94 88 SER A C 1
ATOM 651 O O . SER A 1 88 ? -0.741 29.025 -1.989 1.00 78.94 88 SER A O 1
ATOM 653 N N . THR A 1 89 ? -2.482 29.509 -0.656 1.00 81.94 89 THR A N 1
ATOM 654 C CA . THR A 1 89 ? -3.186 28.239 -0.865 1.00 81.94 89 THR A CA 1
ATOM 655 C C . THR A 1 89 ? -3.834 28.220 -2.245 1.00 81.94 89 THR A C 1
ATOM 657 O O . THR A 1 89 ? -3.841 27.185 -2.905 1.00 81.94 89 THR A O 1
ATOM 660 N N . VAL A 1 90 ? -4.356 29.366 -2.695 1.00 82.44 90 VAL A N 1
ATOM 661 C CA . VAL A 1 90 ? -4.904 29.526 -4.049 1.00 82.44 90 VAL A CA 1
ATOM 662 C C . VAL A 1 90 ? -3.800 29.318 -5.089 1.00 82.44 90 VAL A C 1
ATOM 664 O O . VAL A 1 90 ? -3.962 28.471 -5.960 1.00 82.44 90 VAL A O 1
ATOM 667 N N . ASP A 1 91 ? -2.645 29.971 -4.929 1.00 79.62 91 ASP A N 1
ATOM 668 C CA . ASP A 1 91 ? -1.489 29.820 -5.826 1.00 79.62 91 ASP A CA 1
ATOM 669 C C . ASP A 1 91 ? -0.995 28.363 -5.915 1.00 79.62 91 ASP A C 1
ATOM 671 O O . ASP A 1 91 ? -0.643 27.873 -6.992 1.00 79.62 91 ASP A O 1
ATOM 675 N N . GLU A 1 92 ? -0.961 27.651 -4.784 1.00 77.44 92 GLU A N 1
ATOM 676 C CA . GLU A 1 92 ? -0.548 26.246 -4.734 1.00 77.44 92 GLU A CA 1
ATOM 677 C C . GLU A 1 92 ? -1.557 25.331 -5.439 1.00 77.44 92 GLU A C 1
ATOM 679 O O . GLU A 1 92 ? -1.169 24.487 -6.253 1.00 77.44 92 GLU A O 1
ATOM 684 N N . VAL A 1 93 ? -2.855 25.531 -5.183 1.00 79.25 93 VAL A N 1
ATOM 685 C CA . VAL A 1 93 ? -3.937 24.820 -5.875 1.00 79.25 93 VAL A CA 1
ATOM 686 C C . VAL A 1 93 ? -3.867 25.077 -7.379 1.00 79.25 93 VAL A C 1
ATOM 688 O O . VAL A 1 93 ? -3.908 24.124 -8.156 1.00 79.25 93 VAL A O 1
ATOM 691 N N . ASP A 1 94 ? -3.678 26.321 -7.802 1.00 80.38 94 ASP A N 1
ATOM 692 C CA . ASP A 1 94 ? -3.561 26.689 -9.212 1.00 80.38 94 ASP A CA 1
ATOM 693 C C . ASP A 1 94 ? -2.335 26.044 -9.871 1.00 80.38 94 ASP A C 1
ATOM 695 O O . ASP A 1 94 ? -2.423 25.545 -10.995 1.00 80.38 94 ASP A O 1
ATOM 699 N N . GLY A 1 95 ? -1.206 25.960 -9.160 1.00 76.19 95 GLY A N 1
ATOM 700 C CA . GLY A 1 95 ? -0.020 25.223 -9.604 1.00 76.19 95 GLY A CA 1
ATOM 701 C C . GLY A 1 95 ? -0.300 23.735 -9.836 1.00 76.19 95 GLY A C 1
ATOM 702 O O . GLY A 1 95 ? 0.004 23.203 -10.906 1.00 76.19 95 GLY A O 1
ATOM 703 N N . ILE A 1 96 ? -0.955 23.073 -8.877 1.00 72.06 96 ILE A N 1
ATOM 704 C CA . ILE A 1 96 ? -1.354 21.660 -8.982 1.00 72.06 96 ILE A CA 1
ATOM 705 C C . ILE A 1 96 ? -2.285 21.448 -10.179 1.00 72.06 96 ILE A C 1
ATOM 707 O O . ILE A 1 96 ? -2.095 20.507 -10.951 1.00 72.06 96 ILE A O 1
ATOM 711 N N . LEU A 1 97 ? -3.286 22.315 -10.352 1.00 72.75 97 LEU A N 1
ATOM 712 C CA . LEU A 1 97 ? -4.241 22.223 -11.456 1.00 72.75 97 LEU A CA 1
ATOM 713 C C . LEU A 1 97 ? -3.552 22.451 -12.809 1.00 72.75 97 LEU A C 1
ATOM 715 O O . LEU A 1 97 ? -3.835 21.735 -13.770 1.00 72.75 97 LEU A O 1
ATOM 719 N N . ARG A 1 98 ? -2.606 23.389 -12.886 1.00 72.31 98 ARG A N 1
ATOM 720 C CA . ARG A 1 98 ? -1.846 23.697 -14.103 1.00 72.31 98 ARG A CA 1
ATOM 721 C C . ARG A 1 98 ? -0.917 22.559 -14.529 1.00 72.31 98 ARG A C 1
ATOM 723 O O . ARG A 1 98 ? -0.836 22.277 -15.727 1.00 72.31 98 ARG A O 1
ATOM 730 N N . ASP A 1 99 ? -0.251 21.912 -13.575 1.00 66.75 99 ASP A N 1
ATOM 731 C CA . ASP A 1 99 ? 0.732 20.853 -13.834 1.00 66.75 99 ASP A CA 1
ATOM 732 C C . ASP A 1 99 ? 0.079 19.485 -14.046 1.00 66.75 99 ASP A C 1
ATOM 734 O O . ASP A 1 99 ? 0.485 18.711 -14.918 1.00 66.75 99 ASP A O 1
ATOM 738 N N . ALA A 1 100 ? -0.951 19.176 -13.258 1.00 60.56 100 ALA A N 1
ATOM 739 C CA . ALA A 1 100 ? -1.599 17.877 -13.303 1.00 60.56 100 ALA A CA 1
ATOM 740 C C . ALA A 1 100 ? -2.654 17.778 -14.401 1.00 60.56 100 ALA A C 1
ATOM 742 O O . ALA A 1 100 ? -2.988 16.658 -14.776 1.00 60.56 100 ALA A O 1
ATOM 743 N N . ILE A 1 101 ? -3.177 18.900 -14.917 1.00 55.62 101 ILE A N 1
ATOM 744 C CA . ILE A 1 101 ? -4.293 18.912 -15.868 1.00 55.62 101 ILE A CA 1
ATOM 745 C C . ILE A 1 101 ? -3.877 19.527 -17.221 1.00 55.62 101 ILE A C 1
ATOM 747 O O . ILE A 1 101 ? -4.133 20.700 -17.496 1.00 55.62 101 ILE A O 1
ATOM 751 N N . PRO A 1 102 ? -3.263 18.753 -18.138 1.00 49.75 102 PRO A N 1
ATOM 752 C CA . PRO A 1 102 ? -3.058 19.193 -19.508 1.00 49.75 102 PRO A CA 1
ATOM 753 C C . PRO A 1 102 ? -4.403 19.296 -20.240 1.00 49.75 102 PRO A C 1
ATOM 755 O O . PRO A 1 102 ? -5.141 18.311 -20.345 1.00 49.75 102 PRO A O 1
ATOM 758 N N . PHE A 1 103 ? -4.695 20.458 -20.831 1.00 49.41 103 PHE A N 1
ATOM 759 C CA . PHE A 1 103 ? -5.807 20.594 -21.774 1.00 49.41 103 PHE A CA 1
ATOM 760 C C . PHE A 1 103 ? -5.354 20.919 -23.194 1.00 49.41 103 PHE A C 1
ATOM 762 O O . PHE A 1 103 ? -4.695 21.923 -23.461 1.00 49.41 103 PHE A O 1
ATOM 769 N N . GLY A 1 104 ? -5.806 20.050 -24.102 1.00 36.06 104 GLY A N 1
ATOM 770 C CA . GLY A 1 104 ? -6.028 20.306 -25.516 1.00 36.06 104 GLY A CA 1
ATOM 771 C C . GLY A 1 104 ? -7.465 19.896 -25.861 1.00 36.06 104 GLY A C 1
ATOM 772 O O . GLY A 1 104 ? -7.880 18.788 -25.537 1.00 36.06 104 GLY A O 1
ATOM 773 N N . ASN A 1 105 ? -8.205 20.830 -26.463 1.00 36.22 105 ASN A N 1
ATOM 774 C CA . ASN A 1 105 ? -9.486 20.704 -27.172 1.00 36.22 105 ASN A CA 1
ATOM 775 C C . ASN A 1 105 ? -10.475 19.618 -26.677 1.00 36.22 105 ASN A C 1
ATOM 777 O O . ASN A 1 105 ? -10.596 18.552 -27.277 1.00 36.22 105 ASN A O 1
ATOM 781 N N . LEU A 1 106 ? -11.245 19.920 -25.624 1.00 43.00 106 LEU A N 1
ATOM 782 C CA . LEU A 1 106 ? -12.371 19.089 -25.165 1.00 43.00 106 LEU A CA 1
ATOM 783 C C . LEU A 1 106 ? -13.722 19.835 -25.112 1.00 43.00 106 LEU A C 1
ATOM 785 O O . LEU A 1 106 ? -14.438 19.714 -24.113 1.00 43.00 106 LEU A O 1
ATOM 789 N N . PRO A 1 107 ? -14.147 20.583 -26.148 1.00 36.00 107 PRO A N 1
ATOM 790 C CA . PRO A 1 107 ? -15.566 20.888 -26.250 1.00 36.00 107 PRO A CA 1
ATOM 791 C C . PRO A 1 107 ? -16.305 19.544 -26.401 1.00 36.00 107 PRO A C 1
ATOM 793 O O . PRO A 1 107 ? -16.104 18.835 -27.384 1.00 36.00 107 PRO A O 1
ATOM 796 N N . ASN A 1 108 ? -17.120 19.185 -25.400 1.00 40.19 108 ASN A N 1
ATOM 797 C CA . ASN A 1 108 ? -17.943 17.963 -25.276 1.00 40.19 108 ASN A CA 1
ATOM 798 C C . ASN A 1 108 ? -17.353 16.754 -24.519 1.00 40.19 108 ASN A C 1
ATOM 800 O O . ASN A 1 108 ? -17.979 15.692 -24.522 1.00 40.19 108 ASN A O 1
ATOM 804 N N . ALA A 1 109 ? -16.226 16.874 -23.805 1.00 39.84 109 ALA A N 1
ATOM 805 C CA . ALA A 1 109 ? -15.892 15.847 -22.809 1.00 39.84 109 ALA A CA 1
ATOM 806 C C . ALA A 1 109 ? -16.901 15.886 -21.647 1.00 39.84 109 ALA A C 1
ATOM 808 O O . ALA A 1 109 ? -17.397 16.945 -21.269 1.00 39.84 109 ALA A O 1
ATOM 809 N N . ALA A 1 110 ? -17.232 14.726 -21.087 1.00 41.94 110 ALA A N 1
ATOM 810 C CA . ALA A 1 110 ? -18.299 14.570 -20.102 1.00 41.94 110 ALA A CA 1
ATOM 811 C C . ALA A 1 110 ? -18.176 15.533 -18.895 1.00 41.94 110 ALA A C 1
ATOM 813 O O . ALA A 1 110 ? -17.198 15.485 -18.147 1.00 41.94 110 ALA A O 1
ATOM 814 N N . GLY A 1 111 ? -19.199 16.373 -18.682 1.00 49.84 111 GLY A N 1
ATOM 815 C CA . GLY A 1 111 ? -19.389 17.164 -17.455 1.00 49.84 111 GLY A CA 1
ATOM 816 C C . GLY A 1 111 ? -18.939 18.633 -17.479 1.00 49.84 111 GLY A C 1
ATOM 817 O O . GLY A 1 111 ? -19.027 19.285 -16.441 1.00 49.84 111 GLY A O 1
ATOM 818 N N . TRP A 1 112 ? -18.481 19.167 -18.615 1.00 52.97 112 TRP A N 1
ATOM 819 C CA . TRP A 1 112 ? -18.087 20.580 -18.753 1.00 52.97 112 TRP A CA 1
ATOM 820 C C . TRP A 1 112 ? -19.282 21.488 -19.074 1.00 52.97 112 TRP A C 1
ATOM 822 O O . TRP A 1 112 ? -20.169 21.111 -19.842 1.00 52.97 112 TRP A O 1
ATOM 832 N N . ARG A 1 113 ? -19.314 22.689 -18.483 1.00 56.72 113 ARG A N 1
ATOM 833 C CA . ARG A 1 113 ? -20.374 23.695 -18.663 1.00 56.72 113 ARG A CA 1
ATOM 834 C C . ARG A 1 113 ? -19.764 25.014 -19.127 1.00 56.72 113 ARG A C 1
ATOM 836 O O . ARG A 1 113 ? -18.592 25.267 -18.893 1.00 56.72 113 ARG A O 1
ATOM 843 N N . ILE A 1 114 ? -20.555 25.854 -19.786 1.00 57.66 114 ILE A N 1
ATOM 844 C CA . ILE A 1 114 ? -20.142 27.209 -20.169 1.00 57.66 114 ILE A CA 1
ATOM 845 C C . ILE A 1 114 ? -20.801 28.186 -19.196 1.00 57.66 114 ILE A C 1
ATOM 847 O O . ILE A 1 114 ? -22.017 28.135 -18.998 1.00 57.66 114 ILE A O 1
ATOM 851 N N . ALA A 1 115 ? -20.001 29.032 -18.549 1.00 58.12 115 ALA A N 1
ATOM 852 C CA . ALA A 1 115 ? -20.480 30.075 -17.651 1.00 58.12 115 ALA A CA 1
ATOM 853 C C . ALA A 1 115 ? -21.278 31.117 -18.451 1.00 58.12 115 ALA A C 1
ATOM 855 O O . ALA A 1 115 ? -21.040 31.276 -19.648 1.00 58.12 115 ALA A O 1
ATOM 856 N N . PRO A 1 116 ? -22.175 31.900 -17.824 1.00 49.72 116 PRO A N 1
ATOM 857 C CA . PRO A 1 116 ? -22.895 32.986 -18.506 1.00 49.72 116 PRO A CA 1
ATOM 858 C C . PRO A 1 116 ? -21.976 33.993 -19.221 1.00 49.72 116 PRO A C 1
ATOM 860 O O . PRO A 1 116 ? -22.398 34.674 -20.148 1.00 49.72 116 PRO A O 1
ATOM 863 N N . GLN A 1 117 ? -20.714 34.056 -18.792 1.00 59.97 117 GLN A N 1
ATOM 864 C CA . GLN A 1 117 ? -19.647 34.904 -19.324 1.00 59.97 117 GLN A CA 1
ATOM 865 C C . GLN A 1 117 ? -18.936 34.294 -20.551 1.00 59.97 117 GLN A C 1
ATOM 867 O O . GLN A 1 117 ? -18.030 34.906 -21.103 1.00 59.97 117 GLN A O 1
ATOM 872 N N . GLY A 1 118 ? -19.328 33.087 -20.980 1.00 55.59 118 GLY A N 1
ATOM 873 C CA . GLY A 1 118 ? -18.767 32.380 -22.136 1.00 55.59 118 GLY A CA 1
ATOM 874 C C . GLY A 1 118 ? -17.582 31.458 -21.829 1.00 55.59 118 GLY A C 1
ATOM 875 O O . GLY A 1 118 ? -17.100 30.788 -22.739 1.00 55.59 118 GLY A O 1
ATOM 876 N N . LEU A 1 119 ? -17.138 31.381 -20.571 1.00 58.34 119 LEU A N 1
ATOM 877 C CA . LEU A 1 119 ? -15.955 30.610 -20.176 1.00 58.34 119 LEU A CA 1
ATOM 878 C C . LEU A 1 119 ? -16.305 29.148 -19.844 1.00 58.34 119 LEU A C 1
ATOM 880 O O . LEU A 1 119 ? -17.262 28.910 -19.097 1.00 58.34 119 LEU A O 1
ATOM 884 N N . PRO A 1 120 ? -15.574 28.155 -20.378 1.00 57.00 120 PRO A N 1
ATOM 885 C CA . PRO A 1 120 ? -15.773 26.762 -20.015 1.00 57.00 120 PRO A CA 1
ATOM 886 C C . PRO A 1 120 ? -15.265 26.501 -18.593 1.00 57.00 120 PRO A C 1
ATOM 888 O O . PRO A 1 120 ? -14.116 26.783 -18.266 1.00 57.00 120 PRO A O 1
ATOM 891 N N . TYR A 1 121 ? -16.119 25.921 -17.756 1.00 63.06 121 TYR A N 1
ATOM 892 C CA . TYR A 1 121 ? -15.802 25.552 -16.384 1.00 63.06 121 TYR A CA 1
ATOM 893 C C . TYR A 1 121 ? -16.265 24.132 -16.076 1.00 63.06 121 TYR A C 1
ATOM 895 O O . TYR A 1 121 ? -17.178 23.581 -16.708 1.00 63.06 121 TYR A O 1
ATOM 903 N N . ARG A 1 122 ? -15.653 23.538 -15.055 1.00 66.44 122 ARG A N 1
ATOM 904 C CA . ARG A 1 122 ? -16.121 22.277 -14.483 1.00 66.44 122 ARG A CA 1
ATOM 905 C C . ARG A 1 122 ? -16.124 22.355 -12.976 1.00 66.44 122 ARG A C 1
ATOM 907 O O . ARG A 1 122 ? -15.120 22.699 -12.364 1.00 66.44 122 ARG A O 1
ATOM 914 N N . THR A 1 123 ? -17.256 21.970 -12.405 1.00 66.44 123 THR A N 1
ATOM 915 C CA . THR A 1 123 ? -17.387 21.743 -10.973 1.00 66.44 123 THR A CA 1
ATOM 916 C C . THR A 1 123 ? -17.039 20.288 -10.681 1.00 66.44 123 THR A C 1
ATOM 918 O O . THR A 1 123 ? -17.651 19.368 -11.229 1.00 66.44 123 THR A O 1
ATOM 921 N N . VAL A 1 124 ? -16.027 20.082 -9.849 1.00 66.12 124 VAL A N 1
ATOM 922 C CA . VAL A 1 124 ? -15.565 18.771 -9.402 1.00 66.12 124 VAL A CA 1
ATOM 923 C C . VAL A 1 124 ? -16.044 18.571 -7.963 1.00 66.12 124 VAL A C 1
ATOM 925 O O . VAL A 1 124 ? -15.690 19.378 -7.100 1.00 66.12 124 VAL A O 1
ATOM 928 N N . PRO A 1 125 ? -16.858 17.536 -7.683 1.00 61.56 125 PRO A N 1
ATOM 929 C CA . PRO A 1 125 ? -17.226 17.208 -6.315 1.00 61.56 125 PRO A CA 1
ATOM 930 C C . PRO A 1 125 ? -15.986 16.720 -5.569 1.00 61.56 125 PRO A C 1
ATOM 932 O O . PRO A 1 125 ? -15.214 15.909 -6.086 1.00 61.56 125 PRO A O 1
ATOM 935 N N . LEU A 1 126 ? -15.798 17.216 -4.354 1.00 63.84 126 LEU A N 1
ATOM 936 C CA . LEU A 1 126 ? -14.701 16.795 -3.504 1.00 63.84 126 LEU A CA 1
ATOM 937 C C . LEU A 1 126 ? -15.068 15.480 -2.805 1.00 63.84 126 LEU A C 1
ATOM 939 O O . LEU A 1 126 ? -16.193 15.351 -2.316 1.00 63.84 126 LEU A O 1
ATOM 943 N N . PRO A 1 127 ? -14.138 14.513 -2.711 1.00 56.69 127 PRO A N 1
ATOM 944 C CA . PRO A 1 127 ? -14.379 13.266 -1.980 1.00 56.69 127 PRO A CA 1
ATOM 945 C C . PRO A 1 127 ? -14.743 13.570 -0.521 1.00 56.69 127 PRO A C 1
ATOM 947 O O . PRO A 1 127 ? -14.256 14.554 0.018 1.00 56.69 127 PRO A O 1
ATOM 950 N N . GLU A 1 128 ? -15.594 12.795 0.150 1.00 51.31 128 GLU A N 1
ATOM 951 C CA . GLU A 1 128 ? -15.931 13.061 1.561 1.00 51.31 128 GLU A CA 1
ATOM 952 C C . GLU A 1 128 ? -14.700 12.906 2.473 1.00 51.31 128 GLU A C 1
ATOM 954 O O . GLU A 1 128 ? -13.913 11.972 2.315 1.00 51.31 128 GLU A O 1
ATOM 959 N N . LEU A 1 129 ? -14.517 13.827 3.432 1.00 42.31 129 LEU A N 1
ATOM 960 C CA . LEU A 1 129 ? -13.501 13.661 4.476 1.00 42.31 129 LEU A CA 1
ATOM 961 C C . LEU A 1 129 ? -13.911 12.500 5.399 1.00 42.31 129 LEU A C 1
ATOM 963 O O . LEU A 1 129 ? -15.065 12.454 5.835 1.00 42.31 129 LEU A O 1
ATOM 967 N N . PRO A 1 130 ? -12.989 11.600 5.776 1.00 36.94 130 PRO A N 1
ATOM 968 C CA . PRO A 1 130 ? -13.263 10.631 6.828 1.00 36.94 130 PRO A CA 1
ATOM 969 C C . PRO A 1 130 ? -13.573 11.366 8.144 1.00 36.94 130 PRO A C 1
ATOM 971 O O . PRO A 1 130 ? -12.895 12.324 8.514 1.00 36.94 130 PRO A O 1
ATOM 974 N N . ALA A 1 131 ? -14.628 10.942 8.846 1.00 32.59 131 ALA A N 1
ATOM 975 C CA . ALA A 1 131 ? -15.156 11.654 10.010 1.00 32.59 131 ALA A CA 1
ATOM 976 C C . ALA A 1 131 ? -14.106 11.839 11.128 1.00 32.59 131 ALA A C 1
ATOM 978 O O . ALA A 1 131 ? -13.631 10.871 11.726 1.00 32.59 131 ALA A O 1
ATOM 979 N N . SER A 1 132 ? -13.802 13.098 11.454 1.00 30.06 132 SER A N 1
ATOM 980 C CA . SER A 1 132 ? -12.938 13.497 12.572 1.00 30.06 132 SER A CA 1
ATOM 981 C C . SER A 1 132 ? -13.645 13.266 13.915 1.00 30.06 132 SER A C 1
ATOM 983 O O . SER A 1 132 ? -14.741 13.778 14.147 1.00 30.06 132 SER A O 1
ATOM 985 N N . LYS A 1 133 ? -13.032 12.496 14.825 1.00 32.66 133 LYS A N 1
ATOM 986 C CA . LYS A 1 133 ? -13.515 12.340 16.207 1.00 32.66 133 LYS A CA 1
ATOM 987 C C . LYS A 1 133 ? -12.711 13.221 17.151 1.00 32.66 133 LYS A C 1
ATOM 989 O O . LYS A 1 133 ? -11.624 12.856 17.589 1.00 32.66 133 LYS A O 1
ATOM 994 N N . THR A 1 134 ? -13.293 14.350 17.530 1.00 33.28 134 THR A N 1
ATOM 995 C CA . THR A 1 134 ? -12.859 15.145 18.677 1.00 33.28 134 THR A CA 1
ATOM 996 C C . THR A 1 134 ? -13.520 14.611 19.951 1.00 33.28 134 THR A C 1
ATOM 998 O O . THR A 1 134 ? -14.736 14.649 20.108 1.00 33.28 134 THR A O 1
ATOM 1001 N N . SER A 1 135 ? -12.730 14.126 20.910 1.00 30.77 135 SER A N 1
ATOM 1002 C CA . SER A 1 135 ? -13.141 14.123 22.320 1.00 30.77 135 SER A CA 1
ATOM 1003 C C . SER A 1 135 ? -11.919 14.046 23.229 1.00 30.77 135 SER A C 1
ATOM 1005 O O . SER A 1 135 ? -11.200 13.048 23.231 1.00 30.77 135 SER A O 1
ATOM 1007 N N . ARG A 1 136 ? -11.699 15.093 24.025 1.00 35.94 136 ARG A N 1
ATOM 1008 C CA . ARG A 1 136 ? -10.724 15.113 25.123 1.00 35.94 136 ARG A CA 1
ATOM 1009 C C . ARG A 1 136 ? -11.389 14.582 26.402 1.00 35.94 136 ARG A C 1
ATOM 1011 O O . ARG A 1 136 ? -12.434 15.129 26.752 1.00 35.94 136 ARG A O 1
ATOM 1018 N N . PRO A 1 137 ? -10.803 13.630 27.152 1.00 31.91 137 PRO A N 1
ATOM 1019 C CA . PRO A 1 137 ? -11.234 13.341 28.518 1.00 31.91 137 PRO A CA 1
ATOM 1020 C C . PRO A 1 137 ? -10.261 13.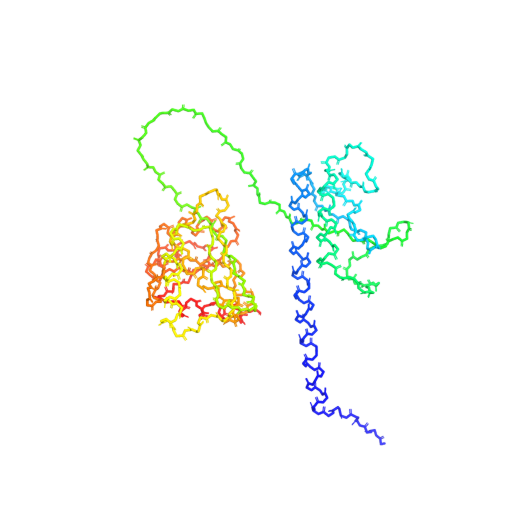877 29.590 1.00 31.91 137 PRO A C 1
ATOM 1022 O O . PRO A 1 137 ? -9.095 14.160 29.324 1.00 31.91 137 PRO A O 1
ATOM 1025 N N . ALA A 1 138 ? -10.813 14.066 30.795 1.00 28.16 138 ALA A N 1
ATOM 1026 C CA . ALA A 1 138 ? -10.233 14.678 31.999 1.00 28.16 138 ALA A CA 1
ATOM 1027 C C . ALA A 1 138 ? -9.203 13.778 32.738 1.00 28.16 138 ALA A C 1
ATOM 1029 O O . ALA A 1 138 ? -9.123 12.590 32.429 1.00 28.16 138 ALA A O 1
ATOM 1030 N N . PRO A 1 139 ? -8.406 14.308 33.698 1.00 43.62 139 PRO A N 1
ATOM 1031 C CA . PRO A 1 139 ? -7.201 13.625 34.181 1.00 43.62 139 PRO A CA 1
ATOM 1032 C C . PRO A 1 139 ? -7.384 12.761 35.451 1.00 43.62 139 PRO A C 1
ATOM 1034 O O . PRO A 1 139 ? -8.263 13.040 36.264 1.00 43.62 139 PRO A O 1
ATOM 1037 N N . ALA A 1 140 ? -6.418 11.831 35.628 1.00 32.59 140 ALA A N 1
ATOM 1038 C CA . ALA A 1 140 ? -5.947 11.090 36.831 1.00 32.59 140 ALA A CA 1
ATOM 1039 C C . ALA A 1 140 ? -6.306 9.577 36.937 1.00 32.59 140 ALA A C 1
ATOM 1041 O O . ALA A 1 140 ? -7.353 9.175 36.440 1.00 32.59 140 ALA A O 1
ATOM 1042 N N . PRO A 1 141 ? -5.544 8.748 37.700 1.00 42.19 141 PRO A N 1
ATOM 1043 C CA . PRO A 1 141 ? -4.078 8.664 37.804 1.00 42.19 141 PRO A CA 1
ATOM 1044 C C . PRO A 1 141 ? -3.485 7.227 37.656 1.00 42.19 141 PRO A C 1
ATOM 1046 O O . PRO A 1 141 ? -4.129 6.222 37.922 1.00 42.19 141 PRO A O 1
ATOM 1049 N N . ASP A 1 142 ? -2.210 7.218 37.254 1.00 31.52 142 ASP A N 1
ATOM 1050 C CA . ASP A 1 142 ? -1.092 6.258 37.398 1.00 31.52 142 ASP A CA 1
ATOM 1051 C C . ASP A 1 142 ? -1.230 4.722 37.163 1.00 31.52 142 ASP A C 1
ATOM 1053 O O . ASP A 1 142 ? -1.648 3.952 38.021 1.00 31.52 142 ASP A O 1
ATOM 1057 N N . ARG A 1 143 ? -0.676 4.315 36.002 1.00 35.56 143 ARG A N 1
ATOM 1058 C CA . ARG A 1 143 ? 0.129 3.108 35.668 1.00 35.56 143 ARG A CA 1
ATOM 1059 C C . ARG A 1 143 ? -0.426 1.687 35.902 1.00 35.56 143 ARG A C 1
ATOM 1061 O O . ARG A 1 143 ? -0.204 1.091 36.946 1.00 35.56 143 ARG A O 1
ATOM 1068 N N . ALA A 1 144 ? -0.869 1.054 34.804 1.00 25.09 144 ALA A N 1
ATOM 1069 C CA . ALA A 1 144 ? -0.195 -0.102 34.173 1.00 25.09 144 ALA A CA 1
ATOM 1070 C C . ALA A 1 144 ? -0.820 -0.411 32.788 1.00 25.09 144 ALA A C 1
ATOM 1072 O O . ALA A 1 144 ? -1.997 -0.725 32.669 1.00 25.09 144 ALA A O 1
ATOM 1073 N N . GLN A 1 145 ? 0.011 -0.240 31.760 1.00 27.00 145 GLN A N 1
ATOM 1074 C CA . GLN A 1 145 ? -0.172 -0.327 30.302 1.00 27.00 145 GLN A CA 1
ATOM 1075 C C . GLN A 1 145 ? -1.283 -1.247 29.745 1.00 27.00 145 GLN A C 1
ATOM 1077 O O . GLN A 1 145 ? -1.192 -2.468 29.822 1.00 27.00 145 GLN A O 1
ATOM 1082 N N . ALA A 1 146 ? -2.229 -0.640 29.019 1.00 22.33 146 ALA A N 1
ATOM 1083 C CA . ALA A 1 146 ? -2.960 -1.267 27.919 1.00 22.33 146 ALA A CA 1
ATOM 1084 C C . ALA A 1 146 ? -2.479 -0.610 26.612 1.00 22.33 146 ALA A C 1
ATOM 1086 O O . ALA A 1 146 ? -2.800 0.549 26.348 1.00 22.33 146 ALA A O 1
ATOM 1087 N N . HIS A 1 147 ? -1.652 -1.307 25.831 1.00 24.73 147 HIS A N 1
ATOM 1088 C CA . HIS A 1 147 ? -1.291 -0.866 24.483 1.00 24.73 147 HIS A CA 1
ATOM 1089 C C . HIS A 1 147 ? -2.342 -1.405 23.510 1.00 24.73 147 HIS A C 1
ATOM 1091 O O . HIS A 1 147 ? -2.460 -2.613 23.351 1.00 24.73 147 HIS A O 1
ATOM 1097 N N . VAL A 1 148 ? -3.111 -0.518 22.878 1.00 25.62 148 VAL A N 1
ATOM 1098 C CA . VAL A 1 148 ? -3.975 -0.869 21.742 1.00 25.62 148 VAL A CA 1
ATOM 1099 C C . VAL A 1 148 ? -3.190 -0.549 20.471 1.00 25.62 148 VAL A C 1
ATOM 1101 O O . VAL A 1 148 ? -3.084 0.620 20.101 1.00 25.62 148 VAL A O 1
ATOM 1104 N N . TYR A 1 149 ? -2.606 -1.555 19.813 1.00 34.25 149 TYR A N 1
ATOM 1105 C CA . TYR A 1 149 ? -1.943 -1.382 18.516 1.00 34.25 149 TYR A CA 1
ATOM 1106 C C . TYR A 1 149 ? -2.958 -1.530 17.375 1.00 34.25 149 TYR A C 1
ATOM 1108 O O . TYR A 1 149 ? -3.099 -2.582 16.762 1.00 34.25 149 TYR A O 1
ATOM 1116 N N . GLY A 1 150 ? -3.667 -0.444 17.074 1.00 45.03 150 GLY A N 1
ATOM 1117 C CA . GLY A 1 150 ? -4.485 -0.300 15.868 1.00 45.03 150 GLY A CA 1
ATOM 1118 C C . GLY A 1 150 ? -3.842 0.687 14.899 1.00 45.03 150 GLY A C 1
ATOM 1119 O O . GLY A 1 150 ? -4.420 1.731 14.627 1.00 45.03 150 GLY A O 1
ATOM 1120 N N . GLU A 1 151 ? -2.619 0.414 14.444 1.00 55.19 151 GLU A N 1
ATOM 1121 C CA . GLU A 1 151 ? -1.918 1.281 13.490 1.00 55.19 151 GLU A CA 1
ATOM 1122 C C . GLU A 1 151 ? -2.281 0.850 12.062 1.00 55.19 151 GLU A C 1
ATOM 1124 O O . GLU A 1 151 ? -1.940 -0.258 11.638 1.00 55.19 151 GLU A O 1
ATOM 1129 N N . SER A 1 152 ? -3.017 1.695 11.335 1.00 64.06 152 SER A N 1
ATOM 1130 C CA . SER A 1 152 ? -3.172 1.572 9.885 1.00 64.06 152 SER A CA 1
ATOM 1131 C C . SER A 1 152 ? -2.054 2.360 9.219 1.00 64.06 152 SER A C 1
ATOM 1133 O O . SER A 1 152 ? -1.997 3.575 9.390 1.00 64.06 152 SER A O 1
ATOM 1135 N N . ALA A 1 153 ? -1.189 1.681 8.470 1.00 78.31 153 ALA A N 1
ATOM 1136 C CA . ALA A 1 153 ? -0.136 2.327 7.706 1.00 78.31 153 ALA A CA 1
ATOM 1137 C C . ALA A 1 153 ? -0.429 2.236 6.205 1.00 78.31 153 ALA A C 1
ATOM 1139 O O . ALA A 1 153 ? -0.783 1.169 5.699 1.00 78.31 153 ALA A O 1
ATOM 1140 N N . VAL A 1 154 ? -0.271 3.347 5.493 1.00 82.56 154 VAL A N 1
ATOM 1141 C CA . VAL A 1 154 ? -0.334 3.406 4.035 1.00 82.56 154 VAL A CA 1
ATOM 1142 C C . VAL A 1 154 ? 1.091 3.407 3.504 1.00 82.56 154 VAL A C 1
ATOM 1144 O O . VAL A 1 154 ? 1.914 4.235 3.890 1.00 82.56 154 VAL A O 1
ATOM 1147 N N . VAL A 1 155 ? 1.396 2.450 2.630 1.00 85.62 155 VAL A N 1
ATOM 1148 C CA . VAL A 1 155 ? 2.726 2.309 2.038 1.00 85.62 155 VAL A CA 1
ATOM 1149 C C . VAL A 1 155 ? 2.688 2.757 0.587 1.00 85.62 155 VAL A C 1
ATOM 1151 O O . VAL A 1 155 ? 1.958 2.195 -0.228 1.00 85.62 155 VAL A O 1
ATOM 1154 N N . HIS A 1 156 ? 3.523 3.733 0.255 1.00 83.19 156 HIS A N 1
ATOM 1155 C CA . HIS A 1 156 ? 3.736 4.196 -1.109 1.00 83.19 156 HIS A CA 1
ATOM 1156 C C . HIS A 1 156 ? 5.116 3.764 -1.580 1.00 83.19 156 HIS A C 1
ATOM 1158 O O . HIS A 1 156 ? 6.096 3.960 -0.865 1.00 83.19 156 HIS A O 1
ATOM 1164 N N . ALA A 1 157 ? 5.203 3.215 -2.789 1.00 83.12 157 ALA A N 1
ATOM 1165 C CA . ALA A 1 157 ? 6.465 2.879 -3.430 1.00 83.12 157 ALA A CA 1
ATOM 1166 C C . ALA A 1 157 ? 6.517 3.487 -4.832 1.00 83.12 157 ALA A C 1
ATOM 1168 O O . ALA A 1 157 ? 5.558 3.395 -5.596 1.00 83.12 157 ALA A O 1
ATOM 1169 N N . ALA A 1 158 ? 7.653 4.085 -5.172 1.00 81.69 158 ALA A N 1
ATOM 1170 C CA . ALA A 1 158 ? 7.927 4.613 -6.499 1.00 81.69 158 ALA A CA 1
ATOM 1171 C C . ALA A 1 158 ? 9.316 4.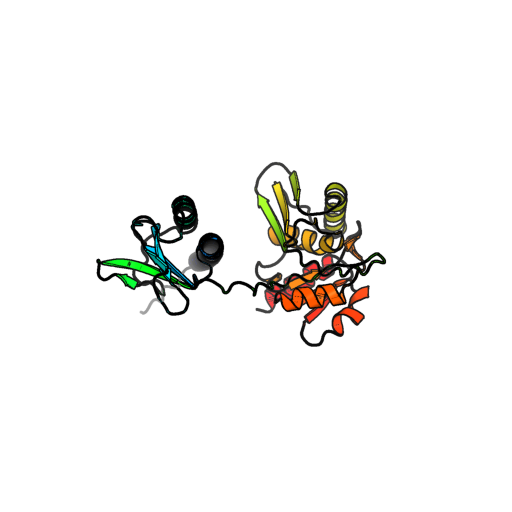172 -6.960 1.00 81.69 158 ALA A C 1
ATOM 1173 O O . ALA A 1 158 ? 10.266 4.141 -6.173 1.00 81.69 158 ALA A O 1
ATOM 1174 N N . ILE A 1 159 ? 9.432 3.862 -8.250 1.00 81.31 159 ILE A N 1
ATOM 1175 C CA . ILE A 1 159 ? 10.687 3.474 -8.889 1.00 81.31 159 ILE A CA 1
ATOM 1176 C C . ILE A 1 159 ? 10.971 4.486 -9.990 1.00 81.31 159 ILE A C 1
ATOM 1178 O O . ILE A 1 159 ? 10.178 4.655 -10.913 1.00 81.31 159 ILE A O 1
ATOM 1182 N N . THR A 1 160 ? 12.103 5.175 -9.881 1.00 79.56 160 THR A N 1
ATOM 1183 C CA . THR A 1 160 ? 12.558 6.147 -10.881 1.00 79.56 160 THR A CA 1
ATOM 1184 C C . THR A 1 160 ? 13.844 5.664 -11.556 1.00 79.56 160 THR A C 1
ATOM 1186 O O . THR A 1 160 ? 14.674 5.022 -10.900 1.00 79.56 160 THR A O 1
ATOM 1189 N N . PRO A 1 161 ? 14.050 5.947 -12.857 1.00 74.44 161 PRO A N 1
ATOM 1190 C CA . PRO A 1 161 ? 15.295 5.601 -13.537 1.00 74.44 161 PRO A CA 1
ATOM 1191 C C . PRO A 1 161 ? 16.508 6.255 -12.863 1.00 74.44 161 PRO A C 1
ATOM 1193 O O . PRO A 1 161 ? 16.451 7.417 -12.463 1.00 74.44 161 PRO A O 1
ATOM 1196 N N . GLY A 1 162 ? 17.625 5.534 -12.759 1.00 77.19 162 GLY A N 1
ATOM 1197 C CA . GLY A 1 162 ? 18.864 6.084 -12.206 1.00 77.19 162 GLY A CA 1
ATOM 1198 C C . GLY A 1 162 ? 19.758 5.048 -11.535 1.00 77.19 162 GLY A C 1
ATOM 1199 O O . GLY A 1 162 ? 19.583 3.842 -11.702 1.00 77.19 162 GLY A O 1
ATOM 1200 N N . VAL A 1 163 ? 20.735 5.532 -10.763 1.00 78.00 163 VAL A N 1
ATOM 1201 C CA . VAL A 1 163 ? 21.630 4.674 -9.976 1.00 78.00 163 VAL A CA 1
ATOM 1202 C C . VAL A 1 163 ? 20.829 3.952 -8.892 1.00 78.00 163 VAL A C 1
ATOM 1204 O O . VAL A 1 163 ? 20.032 4.569 -8.179 1.00 78.00 163 VAL A O 1
ATOM 1207 N N . GLY A 1 164 ? 21.088 2.648 -8.760 1.00 78.62 164 GLY A N 1
ATOM 1208 C CA . GLY A 1 164 ? 20.487 1.779 -7.752 1.00 78.62 164 GLY A CA 1
ATOM 1209 C C . GLY A 1 164 ? 20.583 2.382 -6.354 1.00 78.62 164 GLY A C 1
ATOM 1210 O O . GLY A 1 164 ? 21.667 2.455 -5.778 1.00 78.62 164 GLY A O 1
ATOM 1211 N N . SER A 1 165 ? 19.454 2.821 -5.809 1.00 84.31 165 SER A N 1
ATOM 1212 C CA . SER A 1 165 ? 19.368 3.390 -4.463 1.00 84.31 165 SER A CA 1
ATOM 1213 C C . SER A 1 165 ? 18.015 3.063 -3.850 1.00 84.31 165 SER A C 1
ATOM 1215 O O . SER A 1 165 ? 17.032 2.892 -4.565 1.00 84.31 165 SER A O 1
ATOM 1217 N N . PHE A 1 166 ? 17.970 2.940 -2.524 1.00 88.50 166 PHE A N 1
ATOM 1218 C CA . PHE A 1 166 ? 16.736 2.654 -1.805 1.00 88.50 166 PHE A CA 1
ATOM 1219 C C . PHE A 1 166 ? 16.590 3.594 -0.610 1.00 88.50 166 PHE A C 1
ATOM 1221 O O . PHE A 1 166 ? 17.408 3.579 0.314 1.00 88.50 166 PHE A O 1
ATOM 1228 N N . ILE A 1 167 ? 15.544 4.413 -0.665 1.00 87.12 167 ILE A N 1
ATOM 1229 C CA . ILE A 1 167 ? 15.127 5.343 0.377 1.00 87.12 167 ILE A CA 1
ATOM 1230 C C . ILE A 1 167 ? 13.870 4.769 1.018 1.00 87.12 167 ILE A C 1
ATOM 1232 O O . ILE A 1 167 ? 12.915 4.444 0.319 1.00 87.12 167 ILE A O 1
ATOM 1236 N N . LEU A 1 168 ? 13.895 4.641 2.338 1.00 90.25 168 LEU A N 1
ATOM 1237 C CA . LEU A 1 168 ? 12.781 4.168 3.145 1.00 90.25 168 LEU A CA 1
ATOM 1238 C C . LEU A 1 168 ? 12.581 5.176 4.268 1.00 90.25 168 LEU A C 1
ATOM 1240 O O . LEU A 1 168 ? 13.560 5.490 4.937 1.00 90.25 168 LEU A O 1
ATOM 1244 N N . GLY A 1 169 ? 11.357 5.659 4.448 1.00 88.62 169 GLY A N 1
ATOM 1245 C CA . GLY A 1 169 ? 10.992 6.568 5.532 1.00 88.62 169 GLY A CA 1
ATOM 1246 C C . GLY A 1 169 ? 9.689 6.156 6.212 1.00 88.62 169 GLY A C 1
ATOM 1247 O O . GLY A 1 169 ? 8.870 5.445 5.626 1.00 88.62 169 GLY A O 1
ATOM 1248 N N . GLY A 1 170 ? 9.502 6.612 7.452 1.00 85.19 170 GLY A N 1
ATOM 1249 C CA . GLY A 1 170 ? 8.264 6.399 8.216 1.00 85.19 170 GLY A CA 1
ATOM 1250 C C . GLY A 1 170 ? 8.193 5.079 8.992 1.00 85.19 170 GLY A C 1
ATOM 1251 O O . GLY A 1 170 ? 7.136 4.727 9.510 1.00 85.19 170 GLY A O 1
ATOM 1252 N N . VAL A 1 171 ? 9.307 4.347 9.119 1.00 87.06 171 VAL A N 1
ATOM 1253 C CA . VAL A 1 171 ? 9.380 3.087 9.884 1.00 87.06 171 VAL A CA 1
ATOM 1254 C C . VAL A 1 171 ? 10.420 3.151 10.998 1.00 87.06 171 VAL A C 1
ATOM 1256 O O . VAL A 1 171 ? 11.408 3.881 10.921 1.00 87.06 171 VAL A O 1
ATOM 1259 N N . ARG A 1 172 ? 10.244 2.323 12.030 1.00 86.12 172 ARG A N 1
ATOM 1260 C CA . ARG A 1 172 ? 11.292 2.062 13.026 1.00 86.12 172 ARG A CA 1
ATOM 1261 C C . ARG A 1 172 ? 12.395 1.206 12.400 1.00 86.12 172 ARG A C 1
ATOM 1263 O O . ARG A 1 172 ? 12.119 0.327 11.588 1.00 86.12 172 ARG A O 1
ATOM 1270 N N . ASN A 1 173 ? 13.644 1.452 12.798 1.00 86.88 173 ASN A N 1
ATOM 1271 C CA . ASN A 1 173 ? 14.825 0.705 12.347 1.00 86.88 173 ASN A CA 1
ATOM 1272 C C . ASN A 1 173 ? 14.925 0.563 10.812 1.00 86.88 173 ASN A C 1
ATOM 1274 O O . ASN A 1 173 ? 15.088 -0.540 10.289 1.00 86.88 173 ASN A O 1
ATOM 1278 N N . GLU A 1 174 ? 14.863 1.681 10.078 1.00 88.25 174 GLU A N 1
ATOM 1279 C CA . GLU A 1 174 ? 14.846 1.721 8.602 1.00 88.25 174 GLU A CA 1
ATOM 1280 C C . GLU A 1 174 ? 15.898 0.824 7.932 1.00 88.25 174 GLU A C 1
ATOM 1282 O O . GLU A 1 174 ? 15.617 0.186 6.919 1.00 88.25 174 GLU A O 1
ATOM 1287 N N . ARG A 1 175 ? 17.111 0.749 8.497 1.00 87.00 175 ARG A N 1
ATOM 1288 C CA . ARG A 1 175 ? 18.197 -0.084 7.963 1.00 87.00 175 ARG A CA 1
ATOM 1289 C C . ARG A 1 175 ? 17.882 -1.581 8.035 1.00 87.00 175 ARG A C 1
ATOM 1291 O O . ARG A 1 175 ? 18.103 -2.288 7.060 1.00 87.00 175 ARG A O 1
ATOM 1298 N N . GLU A 1 176 ? 17.355 -2.056 9.159 1.00 88.00 176 GLU A N 1
ATOM 1299 C CA . GLU A 1 176 ? 17.022 -3.474 9.344 1.00 88.00 176 GLU A CA 1
ATOM 1300 C C . GLU A 1 176 ? 15.844 -3.873 8.456 1.00 88.00 176 GLU A C 1
ATOM 1302 O O . GLU A 1 176 ? 15.886 -4.908 7.795 1.00 88.00 176 GLU A O 1
ATOM 1307 N N . THR A 1 177 ? 14.818 -3.020 8.396 1.00 90.81 177 THR A N 1
ATOM 1308 C CA . THR A 1 177 ? 13.655 -3.208 7.520 1.00 90.81 177 THR A CA 1
ATOM 1309 C C . THR A 1 177 ? 14.070 -3.238 6.053 1.00 90.81 177 THR A C 1
ATOM 1311 O O . THR A 1 177 ? 13.652 -4.124 5.309 1.00 90.81 177 THR A O 1
ATOM 1314 N N . ARG A 1 178 ? 14.974 -2.340 5.645 1.00 90.88 178 ARG A N 1
ATOM 1315 C CA . ARG A 1 178 ? 15.563 -2.328 4.303 1.00 90.88 178 ARG A CA 1
ATOM 1316 C C . ARG A 1 178 ? 16.239 -3.650 3.952 1.00 90.88 178 ARG A C 1
ATOM 1318 O O . ARG A 1 178 ? 15.941 -4.221 2.902 1.00 90.88 178 ARG A O 1
ATOM 1325 N N . ASP A 1 179 ? 17.151 -4.109 4.803 1.00 88.69 179 ASP A N 1
ATOM 1326 C CA . ASP A 1 179 ? 17.928 -5.323 4.548 1.00 88.69 179 ASP A CA 1
ATOM 1327 C C . ASP A 1 179 ? 17.012 -6.557 4.522 1.00 88.69 179 ASP A C 1
ATOM 1329 O O . ASP A 1 179 ? 17.169 -7.435 3.671 1.00 88.69 179 ASP A O 1
ATOM 1333 N N . ARG A 1 180 ? 15.993 -6.583 5.391 1.00 92.12 180 ARG A N 1
ATOM 1334 C CA . ARG A 1 180 ? 15.027 -7.679 5.503 1.00 92.12 180 ARG A CA 1
ATOM 1335 C C . ARG A 1 180 ? 14.086 -7.779 4.310 1.00 92.12 180 ARG A C 1
ATOM 1337 O O . ARG A 1 180 ? 13.981 -8.855 3.728 1.00 92.12 180 ARG A O 1
ATOM 1344 N N . VAL A 1 181 ? 13.473 -6.670 3.896 1.00 94.62 181 VAL A N 1
ATOM 1345 C CA . VAL A 1 181 ? 12.612 -6.620 2.702 1.00 94.62 181 VAL A CA 1
ATOM 1346 C C . VAL A 1 181 ? 13.404 -7.008 1.456 1.00 94.62 181 VAL A C 1
ATOM 1348 O O . VAL A 1 181 ? 12.941 -7.819 0.655 1.00 94.62 181 VAL A O 1
ATOM 1351 N N . ARG A 1 182 ? 14.625 -6.482 1.300 1.00 93.62 182 ARG A N 1
ATOM 1352 C CA . ARG A 1 182 ? 15.472 -6.817 0.152 1.00 93.62 182 ARG A CA 1
ATOM 1353 C C . ARG A 1 182 ? 15.833 -8.296 0.110 1.00 93.62 182 ARG A C 1
ATOM 1355 O O . ARG A 1 182 ? 15.697 -8.911 -0.945 1.00 93.62 182 ARG A O 1
ATOM 1362 N N . ALA A 1 183 ? 16.266 -8.863 1.234 1.00 84.81 183 ALA A N 1
ATOM 1363 C CA . ALA A 1 183 ? 16.568 -10.287 1.324 1.00 84.81 183 ALA A CA 1
ATOM 1364 C C . ALA A 1 183 ? 15.332 -11.144 1.021 1.00 84.81 183 ALA A C 1
ATOM 1366 O O . ALA A 1 183 ? 15.425 -12.070 0.223 1.00 84.81 183 ALA A O 1
ATOM 1367 N N . ALA A 1 184 ? 14.172 -10.793 1.585 1.00 91.50 184 ALA A N 1
ATOM 1368 C CA . ALA A 1 184 ? 12.923 -11.514 1.372 1.00 91.50 184 ALA A CA 1
ATOM 1369 C C . ALA A 1 184 ? 12.499 -11.540 -0.104 1.00 91.50 184 ALA A C 1
ATOM 1371 O O . ALA A 1 184 ? 12.121 -12.599 -0.600 1.00 91.50 184 ALA A O 1
ATOM 1372 N N . ILE A 1 185 ? 12.593 -10.409 -0.814 1.00 92.75 185 ILE A N 1
ATOM 1373 C CA . ILE A 1 185 ? 12.281 -10.322 -2.251 1.00 92.75 185 ILE A CA 1
ATOM 1374 C C . ILE A 1 185 ? 13.211 -11.233 -3.060 1.00 92.75 185 ILE A C 1
ATOM 1376 O O . ILE A 1 185 ? 12.737 -12.113 -3.780 1.00 92.75 185 ILE A O 1
ATOM 1380 N N . VAL A 1 186 ? 14.527 -11.073 -2.886 1.00 88.12 186 VAL A N 1
ATOM 1381 C CA . VAL A 1 186 ? 15.534 -11.820 -3.658 1.00 88.12 186 VAL A CA 1
ATOM 1382 C C . VAL A 1 186 ? 15.459 -13.320 -3.372 1.00 88.12 186 VAL A C 1
ATOM 1384 O O . VAL A 1 186 ? 15.437 -14.132 -4.293 1.00 88.12 186 VAL A O 1
ATOM 1387 N N . ASN A 1 187 ? 15.347 -13.707 -2.101 1.00 82.06 187 ASN A N 1
ATOM 1388 C CA . ASN A 1 187 ? 15.282 -15.114 -1.703 1.00 82.06 187 ASN A CA 1
ATOM 1389 C C . ASN A 1 187 ? 13.930 -15.769 -2.029 1.00 82.06 187 ASN A C 1
ATOM 1391 O O . ASN A 1 187 ? 13.838 -16.994 -2.033 1.00 82.06 187 ASN A O 1
ATOM 1395 N N . SER A 1 188 ? 12.905 -14.974 -2.355 1.00 83.19 188 SER A N 1
ATOM 1396 C CA . SER A 1 188 ? 11.638 -15.464 -2.912 1.00 83.19 188 SER A CA 1
ATOM 1397 C C . SER A 1 188 ? 11.686 -15.679 -4.431 1.00 83.19 188 SER A C 1
ATOM 1399 O O . SER A 1 188 ? 10.674 -16.067 -5.011 1.00 83.19 188 SER A O 1
ATOM 1401 N N . GLY A 1 189 ? 12.833 -15.439 -5.080 1.00 79.88 189 GLY A N 1
ATOM 1402 C CA . GLY A 1 189 ? 13.020 -15.632 -6.521 1.00 79.88 189 GLY A CA 1
ATOM 1403 C C . GLY A 1 189 ? 12.602 -14.442 -7.387 1.00 79.88 189 GLY A C 1
ATOM 1404 O O . GLY A 1 189 ? 12.435 -14.614 -8.592 1.00 79.88 189 GLY A O 1
ATOM 1405 N N . TYR A 1 190 ? 12.425 -13.257 -6.795 1.00 84.56 190 TYR A N 1
ATOM 1406 C CA . TYR A 1 190 ? 12.120 -12.023 -7.520 1.00 84.56 190 TYR A CA 1
ATOM 1407 C C . TYR A 1 190 ? 13.360 -11.146 -7.659 1.00 84.56 190 TYR A C 1
ATOM 1409 O O . TYR A 1 190 ? 14.190 -11.063 -6.750 1.00 84.56 190 TYR A O 1
ATOM 1417 N N . ASP A 1 191 ? 13.454 -10.436 -8.779 1.00 85.38 191 ASP A N 1
ATOM 1418 C CA . ASP A 1 191 ? 14.512 -9.458 -8.978 1.00 85.38 191 ASP A CA 1
ATOM 1419 C C . ASP A 1 191 ? 14.280 -8.226 -8.103 1.00 85.38 191 ASP A C 1
ATOM 1421 O O . ASP A 1 191 ? 13.171 -7.701 -7.982 1.00 85.38 191 ASP A O 1
ATOM 1425 N N . TRP A 1 192 ? 15.358 -7.725 -7.502 1.00 88.94 192 TRP A N 1
ATOM 1426 C CA . TRP A 1 192 ? 15.315 -6.414 -6.870 1.00 88.94 192 TRP A CA 1
ATOM 1427 C C . TRP A 1 192 ? 15.248 -5.336 -7.964 1.00 88.94 192 TRP A C 1
ATOM 1429 O O . TRP A 1 192 ? 16.144 -5.317 -8.815 1.00 88.94 192 TRP A O 1
ATOM 1439 N N . PRO A 1 193 ? 14.256 -4.424 -7.955 1.00 81.81 193 PRO A N 1
ATOM 1440 C CA . PRO A 1 193 ? 14.068 -3.505 -9.071 1.00 81.81 193 PRO A CA 1
ATOM 1441 C C . PRO A 1 193 ? 15.278 -2.602 -9.324 1.00 81.81 193 PRO A C 1
ATOM 1443 O O . PRO A 1 193 ? 15.920 -2.098 -8.396 1.00 81.81 193 PRO A O 1
ATOM 1446 N N . ALA A 1 194 ? 15.582 -2.381 -10.602 1.00 83.56 194 ALA A N 1
ATOM 1447 C CA . ALA A 1 194 ? 16.627 -1.458 -11.019 1.00 83.56 194 ALA A CA 1
ATOM 1448 C C . ALA A 1 194 ? 16.155 -0.002 -10.882 1.00 83.56 194 ALA A C 1
ATOM 1450 O O . ALA A 1 194 ? 15.000 0.318 -11.154 1.00 83.56 194 ALA A O 1
ATOM 1451 N N . GLY A 1 195 ? 17.069 0.894 -10.505 1.00 84.75 195 GLY A N 1
ATOM 1452 C CA . GLY A 1 195 ? 16.781 2.320 -10.350 1.00 84.75 195 GLY A CA 1
ATOM 1453 C C . GLY A 1 195 ? 16.721 2.788 -8.899 1.00 84.75 195 GLY A C 1
ATOM 1454 O O . GLY A 1 195 ? 17.181 2.117 -7.971 1.00 84.75 195 GLY A O 1
ATOM 1455 N N . ARG A 1 196 ? 16.184 3.992 -8.710 1.00 81.88 196 ARG A N 1
ATOM 1456 C CA . ARG A 1 196 ? 15.978 4.593 -7.395 1.00 81.88 196 ARG A CA 1
ATOM 1457 C C . ARG A 1 196 ? 14.588 4.240 -6.888 1.00 81.88 196 ARG A C 1
ATOM 1459 O O . ARG A 1 196 ? 13.589 4.698 -7.440 1.00 81.88 196 ARG A O 1
ATOM 1466 N N . ILE A 1 197 ? 14.560 3.460 -5.817 1.00 87.12 197 ILE A N 1
ATOM 1467 C CA . ILE A 1 197 ? 13.356 3.041 -5.108 1.00 87.12 197 ILE A CA 1
ATOM 1468 C C . ILE A 1 197 ? 13.140 4.002 -3.940 1.00 87.12 197 ILE A C 1
ATOM 1470 O O . ILE A 1 197 ? 14.024 4.174 -3.097 1.00 87.12 197 ILE A O 1
ATOM 1474 N N . THR A 1 198 ? 11.962 4.609 -3.878 1.00 85.38 198 THR A N 1
ATOM 1475 C CA . THR A 1 198 ? 11.529 5.441 -2.753 1.00 85.38 198 THR A CA 1
ATOM 1476 C C . THR A 1 198 ? 10.292 4.807 -2.145 1.00 85.38 198 THR A C 1
ATOM 1478 O O . THR A 1 198 ? 9.305 4.608 -2.849 1.00 85.38 198 THR A O 1
ATOM 1481 N N . VAL A 1 199 ? 10.355 4.491 -0.854 1.00 88.75 199 VAL A N 1
ATOM 1482 C CA . VAL A 1 199 ? 9.226 3.984 -0.080 1.00 88.75 199 VAL A CA 1
ATOM 1483 C C . VAL A 1 199 ? 8.938 4.920 1.082 1.00 88.75 199 VAL A C 1
ATOM 1485 O O . VAL A 1 199 ? 9.836 5.244 1.862 1.00 88.75 199 VAL A O 1
ATOM 1488 N N . THR A 1 200 ? 7.670 5.288 1.220 1.00 86.50 200 THR A N 1
ATOM 1489 C CA . THR A 1 200 ? 7.161 6.082 2.337 1.00 86.50 200 THR A CA 1
ATOM 1490 C C . THR A 1 200 ? 6.066 5.297 3.037 1.00 86.50 200 THR A C 1
ATOM 1492 O O . THR A 1 200 ? 5.178 4.755 2.379 1.00 86.50 200 THR A O 1
ATOM 1495 N N . VAL A 1 201 ? 6.137 5.240 4.364 1.00 86.88 201 VAL A N 1
ATOM 1496 C CA . VAL A 1 201 ? 5.109 4.638 5.211 1.00 86.88 201 VAL A CA 1
ATOM 1497 C C . VAL A 1 201 ? 4.453 5.740 6.036 1.00 86.88 201 VAL A C 1
ATOM 1499 O O . VAL A 1 201 ? 5.121 6.383 6.840 1.00 86.88 201 VAL A O 1
ATOM 1502 N N . ASP A 1 202 ? 3.161 5.963 5.821 1.00 83.81 202 ASP A N 1
ATOM 1503 C CA . ASP A 1 202 ? 2.356 6.941 6.554 1.00 83.81 202 ASP A CA 1
ATOM 1504 C C . ASP A 1 202 ? 1.438 6.219 7.543 1.00 83.81 202 ASP A C 1
ATOM 1506 O O . ASP A 1 202 ? 0.624 5.390 7.144 1.00 83.81 202 ASP A O 1
ATOM 1510 N N . THR A 1 203 ? 1.577 6.510 8.835 1.00 77.12 203 THR A N 1
ATOM 1511 C CA . THR A 1 203 ? 0.786 5.898 9.915 1.00 77.12 203 THR A CA 1
ATOM 1512 C C 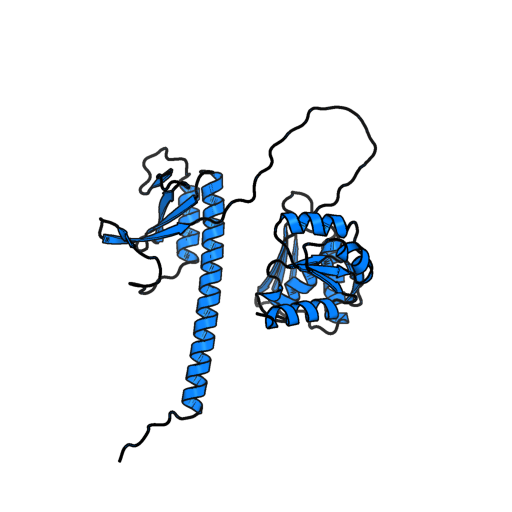. THR A 1 203 ? -0.415 6.752 10.327 1.00 77.12 203 THR A C 1
ATOM 1514 O O . THR A 1 203 ? -1.174 6.360 11.214 1.00 77.12 203 THR A O 1
ATOM 1517 N N . GLY A 1 204 ? -0.583 7.938 9.728 1.00 75.50 204 GLY A N 1
ATOM 1518 C CA . GLY A 1 204 ? -1.551 8.948 10.156 1.00 75.50 204 GLY A CA 1
ATOM 1519 C C . GLY A 1 204 ? -1.233 9.561 11.525 1.00 75.50 204 GLY A C 1
ATOM 1520 O O . GLY A 1 204 ? -2.091 10.213 12.121 1.00 75.50 204 GLY A O 1
ATOM 1521 N N . THR A 1 205 ? -0.028 9.326 12.055 1.00 75.69 205 THR A N 1
ATOM 1522 C CA . THR A 1 205 ? 0.441 9.830 13.350 1.00 75.69 205 THR A CA 1
ATOM 1523 C C . THR A 1 205 ? 1.923 10.198 13.284 1.00 75.69 205 THR A C 1
ATOM 1525 O O . THR A 1 205 ? 2.639 9.769 12.384 1.00 75.69 205 THR A O 1
ATOM 1528 N N . ASP A 1 206 ? 2.424 10.907 14.297 1.00 76.81 206 ASP A N 1
ATOM 1529 C CA . ASP A 1 206 ? 3.864 11.183 14.432 1.00 76.81 206 ASP A CA 1
ATOM 1530 C C . ASP A 1 206 ? 4.688 9.937 14.815 1.00 76.81 206 ASP A C 1
ATOM 1532 O O . ASP A 1 206 ? 5.913 10.006 14.962 1.00 76.81 206 ASP A O 1
ATOM 1536 N N . GLN A 1 207 ? 4.040 8.789 15.046 1.00 78.12 207 GLN A N 1
ATOM 1537 C CA . GLN A 1 207 ? 4.740 7.568 15.416 1.00 78.12 207 GLN A CA 1
ATOM 1538 C C . GLN A 1 207 ? 5.197 6.804 14.169 1.00 78.12 207 GLN A C 1
ATOM 1540 O O . GLN A 1 207 ? 4.390 6.530 13.282 1.00 78.12 207 GLN A O 1
ATOM 1545 N N . PRO A 1 208 ? 6.480 6.407 14.106 1.00 79.75 208 PRO A N 1
ATOM 1546 C CA . PRO A 1 208 ? 6.970 5.580 13.018 1.00 79.75 208 PRO A CA 1
ATOM 1547 C C . PRO A 1 208 ? 6.414 4.160 13.128 1.00 79.75 208 PRO A C 1
ATOM 1549 O O . PRO A 1 208 ? 6.347 3.587 14.227 1.00 79.75 208 PRO A O 1
ATOM 1552 N N . ALA A 1 209 ? 6.122 3.581 11.967 1.00 81.94 209 ALA A N 1
ATOM 1553 C CA . ALA A 1 209 ? 5.486 2.282 11.851 1.00 81.94 209 ALA A CA 1
ATOM 1554 C C . ALA A 1 209 ? 6.372 1.148 12.389 1.00 81.94 209 ALA A C 1
ATOM 1556 O O . ALA A 1 209 ? 7.605 1.169 12.270 1.00 81.94 209 ALA A O 1
ATOM 1557 N N . GLY A 1 210 ? 5.731 0.129 12.964 1.00 75.31 210 GLY A N 1
ATOM 1558 C CA . GLY A 1 210 ? 6.393 -1.106 13.398 1.00 75.31 210 GLY A CA 1
ATOM 1559 C C . GLY A 1 210 ? 6.788 -2.060 12.255 1.00 75.31 210 GLY A C 1
ATOM 1560 O O . GLY A 1 210 ? 6.570 -1.788 11.074 1.00 75.31 210 GLY A O 1
ATOM 1561 N N . THR A 1 211 ? 7.331 -3.224 12.624 1.00 70.81 211 THR A N 1
ATOM 1562 C CA . THR A 1 211 ? 7.825 -4.286 11.718 1.00 70.81 211 THR A CA 1
ATOM 1563 C C . THR A 1 211 ? 6.731 -5.045 10.965 1.00 70.81 211 THR A C 1
ATOM 1565 O O . THR A 1 211 ? 7.004 -5.639 9.926 1.00 70.81 211 THR A O 1
ATOM 1568 N N . ALA A 1 212 ? 5.475 -4.973 11.417 1.00 78.94 212 ALA A N 1
ATOM 1569 C CA . ALA A 1 212 ? 4.327 -5.667 10.816 1.00 78.94 212 ALA A CA 1
ATOM 1570 C C . ALA A 1 212 ? 3.967 -5.225 9.376 1.00 78.94 212 ALA A C 1
ATOM 1572 O O . ALA A 1 212 ? 2.999 -5.731 8.808 1.00 78.94 212 ALA A O 1
ATOM 1573 N N . ASN A 1 213 ? 4.724 -4.284 8.803 1.00 86.25 213 ASN A N 1
ATOM 1574 C CA . ASN A 1 213 ? 4.507 -3.696 7.482 1.00 86.25 213 ASN A CA 1
ATOM 1575 C C . ASN A 1 213 ? 5.492 -4.207 6.419 1.00 86.25 213 ASN A C 1
ATOM 1577 O O . ASN A 1 213 ? 5.418 -3.769 5.273 1.00 86.25 213 ASN A O 1
ATOM 1581 N N . ASP A 1 214 ? 6.413 -5.117 6.759 1.00 92.56 214 ASP A N 1
ATOM 1582 C CA . ASP A 1 214 ? 7.397 -5.634 5.798 1.00 92.56 214 ASP A CA 1
ATOM 1583 C C . ASP A 1 214 ? 6.729 -6.237 4.555 1.00 92.56 214 ASP A C 1
ATOM 1585 O O . ASP A 1 214 ? 7.174 -5.987 3.433 1.00 92.56 214 ASP A O 1
ATOM 1589 N N . LEU A 1 215 ? 5.648 -7.008 4.745 1.00 93.69 215 LEU A N 1
ATOM 1590 C CA . LEU A 1 215 ? 4.886 -7.593 3.644 1.00 93.69 215 LEU A CA 1
ATOM 1591 C C . LEU A 1 215 ? 4.287 -6.505 2.743 1.00 93.69 215 LEU A C 1
ATOM 1593 O O . LEU A 1 215 ? 4.416 -6.579 1.522 1.00 93.69 215 LEU A O 1
ATOM 1597 N N . ALA A 1 216 ? 3.686 -5.472 3.342 1.00 93.19 216 ALA A N 1
ATOM 1598 C CA . ALA A 1 216 ? 3.116 -4.342 2.613 1.00 93.19 216 ALA A CA 1
ATOM 1599 C C . ALA A 1 216 ? 4.184 -3.587 1.807 1.00 93.19 216 ALA A C 1
ATOM 1601 O O . ALA A 1 216 ? 3.967 -3.278 0.637 1.00 93.19 216 ALA A O 1
ATOM 1602 N N . ILE A 1 217 ? 5.360 -3.361 2.399 1.00 94.69 217 ILE A N 1
ATOM 1603 C CA . ILE A 1 217 ? 6.502 -2.720 1.738 1.00 94.69 217 ILE A CA 1
ATOM 1604 C C . ILE A 1 217 ? 6.999 -3.557 0.558 1.00 94.69 217 ILE A C 1
ATOM 1606 O O . ILE A 1 217 ? 7.182 -3.021 -0.535 1.00 94.69 217 ILE A O 1
ATOM 1610 N N . ALA A 1 218 ? 7.198 -4.863 0.747 1.00 95.12 218 ALA A N 1
ATOM 1611 C CA . ALA A 1 218 ? 7.676 -5.736 -0.320 1.00 95.12 218 ALA A CA 1
ATOM 1612 C C . ALA A 1 218 ? 6.688 -5.802 -1.492 1.00 95.12 218 ALA A C 1
ATOM 1614 O O . ALA A 1 218 ? 7.094 -5.664 -2.646 1.00 95.12 218 ALA A O 1
ATOM 1615 N N . CYS A 1 219 ? 5.394 -5.960 -1.201 1.00 94.06 219 CYS A N 1
ATOM 1616 C CA . CYS A 1 219 ? 4.354 -5.939 -2.221 1.00 94.06 219 CYS A CA 1
ATOM 1617 C C . CYS A 1 219 ? 4.315 -4.582 -2.931 1.00 94.06 219 CYS A C 1
ATOM 1619 O O . CYS A 1 219 ? 4.402 -4.564 -4.150 1.00 94.06 219 CYS A O 1
ATOM 1621 N N . ALA A 1 220 ? 4.307 -3.449 -2.221 1.00 91.38 220 ALA A N 1
ATOM 1622 C CA . ALA A 1 220 ? 4.305 -2.125 -2.851 1.00 91.38 220 ALA A CA 1
ATOM 1623 C C . ALA A 1 220 ? 5.487 -1.926 -3.821 1.00 91.38 220 ALA A C 1
ATOM 1625 O O . ALA A 1 220 ? 5.288 -1.451 -4.939 1.00 91.38 220 ALA A O 1
ATOM 1626 N N . ILE A 1 221 ? 6.699 -2.349 -3.438 1.00 92.81 221 ILE A N 1
ATOM 1627 C CA . ILE A 1 221 ? 7.883 -2.309 -4.314 1.00 92.81 221 ILE A CA 1
ATOM 1628 C C . ILE A 1 221 ? 7.667 -3.167 -5.569 1.00 92.81 221 ILE A C 1
ATOM 1630 O O . ILE A 1 221 ? 7.942 -2.713 -6.678 1.00 92.81 221 ILE A O 1
ATOM 1634 N N . LEU A 1 222 ? 7.165 -4.394 -5.413 1.00 89.56 222 LEU A N 1
ATOM 1635 C CA . LEU A 1 222 ? 6.946 -5.312 -6.534 1.00 89.56 222 LEU A CA 1
ATOM 1636 C C . LEU A 1 222 ? 5.769 -4.885 -7.427 1.00 89.56 222 LEU A C 1
ATOM 1638 O O . LEU A 1 222 ? 5.823 -5.069 -8.641 1.00 89.56 222 LEU A O 1
ATOM 1642 N N . GLY A 1 223 ? 4.745 -4.251 -6.862 1.00 86.06 223 GLY A N 1
ATOM 1643 C CA . GLY A 1 223 ? 3.666 -3.608 -7.608 1.00 86.06 223 GLY A CA 1
ATOM 1644 C C . GLY A 1 223 ? 4.183 -2.438 -8.442 1.00 86.06 223 GLY A C 1
ATOM 1645 O O . GLY A 1 223 ? 3.911 -2.373 -9.637 1.00 86.06 223 GLY A O 1
ATOM 1646 N N . ALA A 1 224 ? 5.023 -1.576 -7.859 1.00 83.88 224 ALA A N 1
ATOM 1647 C CA . ALA A 1 224 ? 5.688 -0.495 -8.591 1.00 83.88 224 ALA A CA 1
ATOM 1648 C C . ALA A 1 224 ? 6.633 -1.016 -9.693 1.00 83.88 224 ALA A C 1
ATOM 1650 O O . ALA A 1 224 ? 6.859 -0.327 -10.686 1.00 83.88 224 ALA A O 1
ATOM 1651 N N . ALA A 1 225 ? 7.161 -2.234 -9.539 1.00 83.31 225 ALA A N 1
ATOM 1652 C CA . ALA A 1 225 ? 7.958 -2.926 -10.552 1.00 83.31 225 ALA A CA 1
ATOM 1653 C C . ALA A 1 225 ? 7.116 -3.678 -11.607 1.00 83.31 225 ALA A C 1
ATOM 1655 O O . ALA A 1 225 ? 7.684 -4.261 -12.527 1.00 83.31 225 ALA A O 1
ATOM 1656 N N . GLY A 1 226 ? 5.782 -3.661 -11.501 1.00 81.88 226 GLY A N 1
ATOM 1657 C CA . GLY A 1 226 ? 4.872 -4.232 -12.496 1.00 81.88 226 GLY A CA 1
ATOM 1658 C C . GLY A 1 226 ? 4.575 -5.726 -12.337 1.00 81.88 226 GLY A C 1
ATOM 1659 O O . GLY A 1 226 ? 4.141 -6.361 -13.294 1.00 81.88 226 GLY A O 1
ATOM 1660 N N . HIS A 1 227 ? 4.790 -6.319 -11.156 1.00 80.06 227 HIS A N 1
ATOM 1661 C CA . HIS A 1 227 ? 4.515 -7.748 -10.941 1.00 80.06 227 HIS A CA 1
ATOM 1662 C C . HIS A 1 227 ? 3.022 -8.116 -10.912 1.00 80.06 227 HIS A C 1
ATOM 1664 O O . HIS A 1 227 ? 2.696 -9.302 -10.987 1.00 80.06 227 HIS A O 1
ATOM 1670 N N . TYR A 1 228 ? 2.130 -7.136 -10.781 1.00 80.19 228 TYR A N 1
ATOM 1671 C CA . TYR A 1 228 ? 0.677 -7.293 -10.827 1.00 80.19 228 TYR A CA 1
ATOM 1672 C C . TYR A 1 228 ? 0.018 -5.967 -11.243 1.00 80.19 228 TYR A C 1
ATOM 1674 O O . TYR A 1 228 ? 0.669 -4.920 -11.239 1.00 80.19 228 TYR A O 1
ATOM 1682 N N . GLY A 1 229 ? -1.261 -6.016 -11.630 1.00 66.38 229 GLY A N 1
ATOM 1683 C CA . GLY A 1 229 ? -2.007 -4.847 -12.102 1.00 66.38 229 GLY A CA 1
ATOM 1684 C C . GLY A 1 229 ? -2.221 -3.773 -11.022 1.00 66.38 229 GLY A C 1
ATOM 1685 O O . GLY A 1 229 ? -2.220 -4.091 -9.831 1.00 66.38 229 GLY A O 1
ATOM 1686 N N . PRO A 1 230 ? -2.439 -2.502 -11.411 1.00 57.44 230 PRO A N 1
ATOM 1687 C CA . PRO A 1 230 ? -2.558 -1.378 -10.475 1.00 57.44 230 PRO A CA 1
ATOM 1688 C C . PRO A 1 230 ? -3.711 -1.542 -9.474 1.00 57.44 230 PRO A C 1
ATOM 1690 O O . PRO A 1 230 ? -3.620 -1.061 -8.345 1.00 57.44 230 PRO A O 1
ATOM 1693 N N . ASP A 1 231 ? -4.753 -2.281 -9.854 1.00 67.88 231 ASP A N 1
ATOM 1694 C CA . ASP A 1 231 ? -5.957 -2.457 -9.044 1.00 67.88 231 ASP A CA 1
ATOM 1695 C C . ASP A 1 231 ? -5.856 -3.604 -8.026 1.00 67.88 231 ASP A C 1
ATOM 1697 O O . ASP A 1 231 ? -6.718 -3.713 -7.154 1.00 67.88 231 ASP A O 1
ATOM 1701 N N . ALA A 1 232 ? -4.788 -4.414 -8.064 1.00 69.31 232 ALA A N 1
ATOM 1702 C CA . ALA A 1 232 ? -4.581 -5.559 -7.165 1.00 69.31 232 ALA A CA 1
ATOM 1703 C C . ALA A 1 232 ? -4.639 -5.184 -5.671 1.00 69.31 232 ALA A C 1
ATOM 1705 O O . ALA A 1 232 ? -5.036 -5.977 -4.814 1.00 69.31 232 ALA A O 1
ATOM 1706 N N . LEU A 1 233 ? -4.215 -3.958 -5.354 1.00 74.50 233 LEU A N 1
ATOM 1707 C CA . LEU A 1 233 ? -4.158 -3.429 -3.992 1.00 74.50 233 LEU A CA 1
ATOM 1708 C C . LEU A 1 233 ? -5.419 -2.645 -3.596 1.00 74.50 233 LEU A C 1
ATOM 1710 O O . LEU A 1 233 ? -5.507 -2.159 -2.466 1.00 74.50 233 LEU A O 1
ATOM 1714 N N . THR A 1 234 ? -6.409 -2.522 -4.484 1.00 75.38 234 THR A N 1
ATOM 1715 C CA . THR A 1 234 ? -7.633 -1.762 -4.220 1.00 75.38 234 THR A CA 1
ATOM 1716 C C . THR A 1 234 ? -8.366 -2.330 -3.011 1.00 75.38 234 THR A C 1
ATOM 1718 O O . THR A 1 234 ? -8.848 -3.462 -3.017 1.00 75.38 234 THR A O 1
ATOM 1721 N N . ARG A 1 235 ? -8.473 -1.512 -1.955 1.00 76.75 235 ARG A N 1
ATOM 1722 C CA . ARG A 1 235 ? -9.107 -1.878 -0.675 1.00 76.75 235 ARG A CA 1
ATOM 1723 C C . ARG A 1 235 ? -8.505 -3.144 -0.044 1.00 76.75 235 ARG A C 1
ATOM 1725 O O . ARG A 1 235 ? -9.193 -3.822 0.726 1.00 76.75 235 ARG A O 1
ATOM 1732 N N . THR A 1 236 ? -7.233 -3.423 -0.331 1.00 80.38 236 THR A N 1
ATOM 1733 C CA . THR A 1 236 ? -6.480 -4.561 0.201 1.00 80.38 236 THR A CA 1
ATOM 1734 C C . THR A 1 236 ? -5.483 -4.091 1.253 1.00 80.38 236 THR A C 1
ATOM 1736 O O . THR A 1 236 ? -4.667 -3.211 0.995 1.00 80.38 236 THR A O 1
ATOM 1739 N N . ALA A 1 237 ? -5.532 -4.690 2.439 1.00 89.62 237 ALA A N 1
ATOM 1740 C CA . ALA A 1 237 ? -4.545 -4.501 3.491 1.00 89.62 237 ALA A CA 1
ATOM 1741 C C . ALA A 1 237 ? -3.622 -5.725 3.576 1.00 89.62 237 ALA A C 1
ATOM 1743 O O . ALA A 1 237 ? -4.073 -6.871 3.559 1.00 89.62 237 ALA A O 1
ATOM 1744 N N . LEU A 1 238 ? -2.321 -5.471 3.683 1.00 91.81 238 LEU A N 1
ATOM 1745 C CA . LEU A 1 238 ? -1.274 -6.482 3.811 1.00 91.81 238 LEU A CA 1
ATOM 1746 C C . LEU A 1 238 ? -0.708 -6.409 5.227 1.00 91.81 238 LEU A C 1
ATOM 1748 O O . LEU A 1 238 ? -0.217 -5.360 5.638 1.00 91.81 238 LEU A O 1
ATOM 1752 N N . ILE A 1 239 ? -0.783 -7.508 5.970 1.00 90.88 239 ILE A N 1
ATOM 1753 C CA . ILE A 1 239 ? -0.335 -7.585 7.361 1.00 90.88 239 ILE A CA 1
ATOM 1754 C C . ILE A 1 239 ? 0.659 -8.735 7.468 1.00 90.88 239 ILE A C 1
ATOM 1756 O O . ILE A 1 239 ? 0.347 -9.860 7.087 1.00 90.88 239 ILE A O 1
ATOM 1760 N N . GLY A 1 240 ? 1.855 -8.467 7.985 1.00 90.19 240 GLY A N 1
ATOM 1761 C CA . GLY A 1 240 ? 2.839 -9.518 8.209 1.00 90.19 240 GLY A CA 1
ATOM 1762 C C . GLY A 1 240 ? 4.272 -9.016 8.201 1.00 90.19 240 GLY A C 1
ATOM 1763 O O . GLY A 1 240 ? 4.642 -8.113 7.447 1.00 90.19 240 GLY A O 1
ATOM 1764 N N . GLU A 1 241 ? 5.094 -9.655 9.025 1.00 91.25 241 GLU A N 1
ATOM 1765 C CA . GLU A 1 241 ? 6.543 -9.482 8.985 1.00 91.25 241 GLU A CA 1
ATOM 1766 C C . GLU A 1 241 ? 7.152 -10.447 7.965 1.00 91.25 241 GLU A C 1
ATOM 1768 O O . GLU A 1 241 ? 6.635 -11.549 7.754 1.00 91.25 241 GLU A O 1
ATOM 1773 N N . LEU A 1 242 ? 8.277 -10.074 7.356 1.00 90.31 242 LEU A N 1
ATOM 1774 C CA . LEU A 1 242 ? 8.980 -10.955 6.425 1.00 90.31 242 LEU A CA 1
ATOM 1775 C C . LEU A 1 242 ? 10.223 -11.554 7.074 1.00 90.31 242 LEU A C 1
ATOM 1777 O O . LEU A 1 242 ? 11.080 -10.855 7.606 1.00 90.31 242 LEU A O 1
ATOM 1781 N N . GLY A 1 243 ? 10.360 -12.873 6.979 1.00 86.62 243 GLY A N 1
ATOM 1782 C CA . GLY A 1 243 ? 11.647 -13.531 7.150 1.00 86.62 243 GLY A CA 1
ATOM 1783 C C . GLY A 1 243 ? 12.593 -13.179 6.001 1.00 86.62 243 GLY A C 1
ATOM 1784 O O . GLY A 1 243 ? 12.161 -12.901 4.884 1.00 86.62 243 GLY A O 1
ATOM 1785 N N . LEU A 1 244 ? 13.903 -13.252 6.254 1.00 86.00 244 LEU A N 1
ATOM 1786 C CA . LEU A 1 244 ? 14.928 -13.067 5.214 1.00 86.00 244 LEU A CA 1
ATOM 1787 C C . LEU A 1 244 ? 14.778 -14.060 4.049 1.00 86.00 244 LEU A C 1
ATOM 1789 O O . LEU A 1 244 ? 15.285 -13.809 2.966 1.00 86.00 244 LEU A O 1
ATOM 1793 N N . ASP A 1 245 ? 14.104 -15.185 4.277 1.00 75.00 245 ASP A N 1
ATOM 1794 C CA . ASP A 1 245 ? 13.809 -16.257 3.324 1.00 75.00 245 ASP A CA 1
ATOM 1795 C C . ASP A 1 245 ? 12.476 -16.071 2.577 1.00 75.00 245 ASP A C 1
ATOM 1797 O O . ASP A 1 245 ? 12.057 -16.961 1.841 1.00 75.00 245 ASP A O 1
ATOM 1801 N N . GLY A 1 246 ? 11.781 -14.950 2.792 1.00 81.25 246 GLY A N 1
ATOM 1802 C CA . GLY A 1 246 ? 10.494 -14.674 2.161 1.00 81.25 246 GLY A CA 1
ATOM 1803 C C . GLY A 1 246 ? 9.289 -15.322 2.839 1.00 81.25 246 GLY A C 1
ATOM 1804 O O . GLY A 1 246 ? 8.173 -15.182 2.334 1.00 81.25 246 GLY A O 1
ATOM 1805 N N . ARG A 1 247 ? 9.459 -16.016 3.974 1.00 86.31 247 ARG A N 1
ATOM 1806 C CA . ARG A 1 247 ? 8.319 -16.501 4.769 1.00 86.31 247 ARG A CA 1
ATOM 1807 C C . ARG A 1 247 ? 7.592 -15.332 5.426 1.00 86.31 247 ARG A C 1
ATOM 1809 O O . ARG A 1 247 ? 8.231 -14.437 5.975 1.00 86.31 247 ARG A O 1
ATOM 1816 N N . VAL A 1 248 ? 6.262 -15.370 5.414 1.00 89.69 248 VAL A N 1
ATOM 1817 C CA . VAL A 1 248 ? 5.430 -14.398 6.136 1.00 89.69 248 VAL A CA 1
ATOM 1818 C C . VAL A 1 248 ? 5.263 -14.897 7.567 1.00 89.69 248 VAL A C 1
ATOM 1820 O O . VAL A 1 248 ? 4.804 -16.017 7.796 1.00 89.69 248 VAL A O 1
ATOM 1823 N N . ARG A 1 249 ? 5.694 -14.090 8.531 1.00 87.06 249 ARG A N 1
ATOM 1824 C CA . ARG A 1 249 ? 5.703 -14.433 9.955 1.00 87.06 249 ARG A CA 1
ATOM 1825 C C . ARG A 1 249 ? 4.477 -13.844 10.658 1.00 87.06 249 ARG A C 1
ATOM 1827 O O . ARG A 1 249 ? 3.990 -12.804 10.209 1.00 87.06 249 ARG A O 1
ATOM 1834 N N . PRO A 1 250 ? 4.017 -14.476 11.756 1.00 81.38 250 PRO A N 1
ATOM 1835 C CA . PRO A 1 250 ? 2.918 -13.960 12.563 1.00 81.38 250 PRO A CA 1
ATOM 1836 C C . PRO A 1 250 ? 3.139 -12.505 12.964 1.00 81.38 250 PRO A C 1
ATOM 1838 O O . PRO A 1 250 ? 4.265 -12.121 13.297 1.00 81.38 250 PRO A O 1
ATOM 1841 N N . ALA A 1 251 ? 2.070 -11.718 12.948 1.00 81.12 251 ALA A N 1
ATOM 1842 C CA . ALA A 1 251 ? 2.100 -10.322 13.363 1.00 81.12 251 ALA A 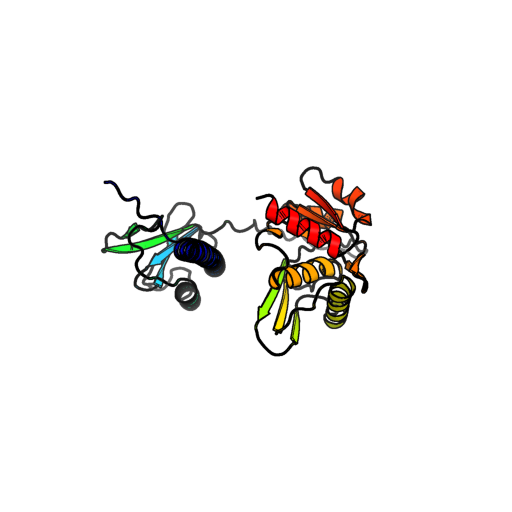CA 1
ATOM 1843 C C . ALA A 1 251 ? 1.332 -10.127 14.674 1.00 81.12 251 ALA A C 1
ATOM 1845 O O . ALA A 1 251 ? 0.413 -10.869 15.009 1.00 81.12 251 ALA A O 1
ATOM 1846 N N . VAL A 1 252 ? 1.706 -9.100 15.432 1.00 79.81 252 VAL A N 1
ATOM 1847 C CA . VAL A 1 252 ? 1.031 -8.773 16.694 1.00 79.81 252 VAL A CA 1
ATOM 1848 C C . VAL A 1 252 ? -0.336 -8.145 16.403 1.00 79.81 252 VAL A C 1
ATOM 1850 O O . VAL A 1 252 ? -0.431 -7.231 15.578 1.00 79.81 252 VAL A O 1
ATOM 1853 N N . ASP A 1 253 ? -1.369 -8.618 17.103 1.00 82.69 253 ASP A N 1
ATOM 1854 C CA . ASP A 1 253 ? -2.737 -8.080 17.104 1.00 82.69 253 ASP A CA 1
ATOM 1855 C C . ASP A 1 253 ? -3.428 -8.044 15.723 1.00 82.69 253 ASP A C 1
ATOM 1857 O O . ASP A 1 253 ? -4.156 -7.102 15.397 1.00 82.69 253 ASP A O 1
ATOM 1861 N N . VAL A 1 254 ? -3.237 -9.079 14.891 1.00 84.19 254 VAL A N 1
ATOM 1862 C CA . VAL A 1 254 ? -3.866 -9.182 13.554 1.00 84.19 254 VAL A CA 1
ATOM 1863 C C . VAL A 1 254 ? -5.379 -8.894 13.562 1.00 84.19 254 VAL A C 1
ATOM 1865 O O . VAL A 1 254 ? -5.815 -8.094 12.728 1.00 84.19 254 VAL A O 1
ATOM 1868 N N . PRO A 1 255 ? -6.201 -9.437 14.485 1.00 80.69 255 PRO A N 1
ATOM 1869 C CA . PRO A 1 255 ? -7.638 -9.155 14.492 1.00 80.69 255 PRO A CA 1
ATOM 1870 C C . PRO A 1 255 ? -7.983 -7.673 14.689 1.00 80.69 255 PRO A C 1
ATOM 1872 O O . PRO A 1 255 ? -8.916 -7.164 14.063 1.00 80.69 255 PRO A O 1
ATOM 1875 N N . ASP A 1 256 ? -7.231 -6.956 15.524 1.00 82.88 256 ASP A N 1
ATOM 1876 C CA . ASP A 1 256 ? -7.477 -5.536 15.791 1.00 82.88 256 ASP A CA 1
ATOM 1877 C C . ASP A 1 256 ? -6.964 -4.638 14.666 1.00 82.88 256 ASP A C 1
ATOM 1879 O O . ASP A 1 256 ? -7.609 -3.635 14.328 1.00 82.88 256 ASP A O 1
ATOM 1883 N N . ARG A 1 257 ? -5.880 -5.042 13.997 1.00 83.69 257 ARG A N 1
ATOM 1884 C CA . ARG A 1 257 ? -5.422 -4.414 12.751 1.00 83.69 257 ARG A CA 1
ATOM 1885 C C . ARG A 1 257 ? -6.465 -4.547 11.647 1.00 83.69 257 ARG A C 1
ATOM 1887 O O . ARG A 1 257 ? -6.805 -3.543 11.022 1.00 83.69 257 ARG A O 1
ATOM 1894 N N . ILE A 1 258 ? -7.046 -5.738 11.473 1.00 81.81 258 ILE A N 1
ATOM 1895 C CA . ILE A 1 258 ? -8.152 -5.966 10.529 1.00 81.81 258 ILE A CA 1
ATOM 1896 C C . ILE A 1 258 ? -9.331 -5.063 10.871 1.00 81.81 258 ILE A C 1
ATOM 1898 O O . ILE A 1 258 ? -9.828 -4.351 10.006 1.00 81.81 258 ILE A O 1
ATOM 1902 N N . ARG A 1 259 ? -9.754 -5.023 12.139 1.00 81.88 259 ARG A N 1
ATOM 1903 C CA . ARG A 1 259 ? -10.881 -4.186 12.578 1.00 81.88 259 ARG A CA 1
ATOM 1904 C C . ARG A 1 259 ? -10.633 -2.698 12.331 1.00 81.88 259 ARG A C 1
ATOM 1906 O O . ARG A 1 259 ? -11.565 -1.959 12.015 1.00 81.88 259 ARG A O 1
ATOM 1913 N N . THR A 1 260 ? -9.393 -2.248 12.497 1.00 83.25 260 THR A N 1
ATOM 1914 C CA . THR A 1 260 ? -8.987 -0.859 12.249 1.00 83.25 260 THR A CA 1
ATOM 1915 C C . THR A 1 260 ? -9.030 -0.530 10.763 1.00 83.25 260 THR A C 1
ATOM 1917 O O . THR A 1 260 ? -9.706 0.413 10.360 1.00 83.25 260 THR A O 1
ATOM 1920 N N . ALA A 1 261 ? -8.388 -1.347 9.935 1.00 81.38 261 ALA A N 1
ATOM 1921 C CA . ALA A 1 261 ? -8.384 -1.170 8.489 1.00 81.38 261 ALA A CA 1
ATOM 1922 C C . ALA A 1 261 ? -9.789 -1.344 7.878 1.00 81.38 261 ALA A C 1
ATOM 1924 O O . ALA A 1 261 ? -10.170 -0.605 6.975 1.00 81.38 261 ALA A O 1
ATOM 1925 N N . GLN A 1 262 ? -10.627 -2.220 8.430 1.00 78.81 262 GLN A N 1
ATOM 1926 C CA . GLN A 1 262 ? -12.023 -2.349 8.017 1.00 78.81 262 GLN A CA 1
ATOM 1927 C C . GLN A 1 262 ? -12.803 -1.046 8.237 1.00 78.81 262 GLN A C 1
ATOM 1929 O O . GLN A 1 262 ? -13.553 -0.623 7.358 1.00 78.81 262 GLN A O 1
ATOM 1934 N N . LYS A 1 263 ? -12.602 -0.364 9.376 1.00 80.38 263 LYS A N 1
ATOM 1935 C CA . LYS A 1 263 ? -13.199 0.963 9.627 1.00 80.38 263 LYS A CA 1
ATOM 1936 C C . LYS A 1 263 ? -12.704 2.022 8.639 1.00 80.38 263 LYS A C 1
ATOM 1938 O O . LYS A 1 263 ? -13.444 2.956 8.355 1.00 80.38 263 LYS A O 1
ATOM 1943 N N . ALA A 1 264 ? -11.491 1.860 8.112 1.00 74.81 264 ALA A N 1
ATOM 1944 C CA . ALA A 1 264 ? -10.923 2.696 7.057 1.00 74.81 264 ALA A CA 1
ATOM 1945 C C . ALA A 1 264 ? -11.346 2.265 5.634 1.00 74.81 264 ALA A C 1
ATOM 1947 O O . ALA A 1 264 ? -10.880 2.834 4.653 1.00 74.81 264 ALA A O 1
ATOM 1948 N N . GLY A 1 265 ? -12.243 1.280 5.502 1.00 77.44 265 GLY A N 1
ATOM 1949 C CA . GLY A 1 265 ? -12.837 0.883 4.226 1.00 77.44 265 GLY A CA 1
ATOM 1950 C C . GLY A 1 265 ? -12.105 -0.232 3.476 1.00 77.44 265 GLY A C 1
ATOM 1951 O O . GLY A 1 265 ? -12.554 -0.594 2.384 1.00 77.44 265 GLY A O 1
ATOM 1952 N N . TYR A 1 266 ? -11.042 -0.812 4.039 1.00 78.62 266 TYR A N 1
ATOM 1953 C CA . TYR A 1 266 ? -10.381 -1.993 3.477 1.00 78.62 266 TYR A CA 1
ATOM 1954 C C . TYR A 1 266 ? -11.263 -3.235 3.664 1.00 78.62 266 TYR A C 1
ATOM 1956 O O . TYR A 1 266 ? -11.814 -3.459 4.742 1.00 78.62 266 TYR A O 1
ATOM 1964 N N . LEU A 1 267 ? -11.427 -4.026 2.603 1.00 75.06 267 LEU A N 1
ATOM 1965 C CA . LEU A 1 267 ? -12.302 -5.208 2.596 1.00 75.06 267 LEU A CA 1
ATOM 1966 C C . LEU A 1 267 ? -11.545 -6.512 2.382 1.00 75.06 267 LEU A C 1
ATOM 1968 O O . LEU A 1 267 ? -12.063 -7.562 2.749 1.00 75.06 267 LEU A O 1
ATOM 1972 N N . ASN A 1 268 ? -10.345 -6.443 1.808 1.00 80.69 268 ASN A N 1
ATOM 1973 C CA . ASN A 1 268 ? -9.513 -7.603 1.537 1.00 80.69 268 ASN A CA 1
ATOM 1974 C C . ASN A 1 268 ? -8.275 -7.552 2.428 1.00 80.69 268 ASN A C 1
ATOM 1976 O O . ASN A 1 268 ? -7.665 -6.497 2.589 1.00 80.69 268 ASN A O 1
ATOM 1980 N N . PHE A 1 269 ? -7.896 -8.686 2.999 1.00 83.56 269 PHE A N 1
ATOM 1981 C CA . PHE A 1 269 ? -6.793 -8.791 3.941 1.00 83.56 269 PHE A CA 1
ATOM 1982 C C . PHE A 1 269 ? -5.911 -9.962 3.558 1.00 83.56 269 PHE A C 1
ATOM 1984 O O . PHE A 1 269 ? -6.381 -11.094 3.508 1.00 83.56 269 PHE A O 1
ATOM 1991 N N . ILE A 1 270 ? -4.630 -9.702 3.336 1.00 85.44 270 ILE A N 1
ATOM 1992 C CA . ILE A 1 270 ? -3.618 -10.749 3.240 1.00 85.44 270 ILE A CA 1
ATOM 1993 C C . ILE A 1 270 ? -2.850 -10.742 4.558 1.00 85.44 270 ILE A C 1
ATOM 1995 O O . ILE A 1 270 ? -2.248 -9.733 4.925 1.00 85.44 270 ILE A O 1
ATOM 1999 N N . VAL A 1 271 ? -2.910 -11.858 5.276 1.00 88.25 271 VAL A N 1
ATOM 2000 C CA . VAL A 1 271 ? -2.346 -12.031 6.622 1.00 88.25 271 VAL A CA 1
ATOM 2001 C C . VAL A 1 271 ? -1.384 -13.219 6.647 1.00 88.25 271 VAL A C 1
ATOM 2003 O O . VAL A 1 271 ? -1.403 -14.033 5.716 1.00 88.25 271 VAL A O 1
ATOM 2006 N N . PRO A 1 272 ? -0.556 -13.386 7.692 1.00 89.25 272 PRO A N 1
ATOM 2007 C CA . PRO A 1 272 ? 0.261 -14.583 7.831 1.00 89.25 272 PRO A CA 1
ATOM 2008 C C . PRO A 1 272 ? -0.634 -15.824 7.894 1.00 89.25 272 PRO A C 1
ATOM 2010 O O . PRO A 1 272 ? -1.657 -15.824 8.576 1.00 89.25 272 PRO A O 1
ATOM 2013 N N . ALA A 1 273 ? -0.249 -16.910 7.219 1.00 79.50 273 ALA A N 1
ATOM 2014 C CA . ALA A 1 273 ? -1.039 -18.148 7.212 1.00 79.50 273 ALA A CA 1
ATOM 2015 C C . ALA A 1 273 ? -1.310 -18.699 8.627 1.00 79.50 273 ALA A C 1
ATOM 2017 O O . ALA A 1 273 ? -2.349 -19.308 8.858 1.00 79.50 273 ALA A O 1
ATOM 2018 N N . ALA A 1 274 ? -0.403 -18.449 9.575 1.00 80.75 274 ALA A N 1
ATOM 2019 C CA . ALA A 1 274 ? -0.570 -18.821 10.979 1.00 80.75 274 ALA A CA 1
ATOM 2020 C C . ALA A 1 274 ? -1.687 -18.040 11.700 1.00 80.75 274 ALA A C 1
ATOM 2022 O O . ALA A 1 274 ? -2.280 -18.573 12.632 1.00 80.75 274 ALA A O 1
ATOM 2023 N N . ASP A 1 275 ? -1.995 -16.820 11.251 1.00 81.38 275 ASP A N 1
ATOM 2024 C CA . ASP A 1 275 ? -3.003 -15.941 11.859 1.00 81.38 275 ASP A CA 1
ATOM 2025 C C . ASP A 1 275 ? -4.359 -16.031 11.128 1.00 81.38 275 ASP A C 1
ATOM 2027 O O . ASP A 1 275 ? -5.343 -15.418 11.545 1.00 81.38 275 ASP A O 1
ATOM 2031 N N . PHE A 1 276 ? -4.432 -16.802 10.034 1.00 79.94 276 PHE A N 1
ATOM 2032 C CA . PHE A 1 276 ? -5.602 -16.903 9.157 1.00 79.94 276 PHE A CA 1
ATOM 2033 C C . PHE A 1 276 ? -6.874 -17.331 9.895 1.00 79.94 276 PHE A C 1
ATOM 2035 O O . PHE A 1 276 ? -7.920 -16.705 9.717 1.00 79.94 276 PHE A O 1
ATOM 2042 N N . ASP A 1 277 ? -6.796 -18.367 10.733 1.00 72.81 277 ASP A N 1
ATOM 2043 C CA . ASP A 1 277 ? -7.965 -18.914 11.435 1.00 72.81 277 ASP A CA 1
ATOM 2044 C C . ASP A 1 277 ? -8.579 -17.905 12.413 1.00 72.81 277 ASP A C 1
ATOM 2046 O O . ASP A 1 277 ? -9.797 -17.867 12.601 1.00 72.81 277 ASP A O 1
ATOM 2050 N N . GLU A 1 278 ? -7.748 -17.078 13.050 1.00 74.88 278 GLU A N 1
ATOM 2051 C CA . GLU A 1 278 ? -8.203 -16.029 13.962 1.00 74.88 278 GLU A CA 1
ATOM 2052 C C . GLU A 1 278 ? -8.726 -14.815 13.186 1.00 74.88 278 GLU A C 1
ATOM 2054 O O . GLU A 1 278 ? -9.817 -14.311 13.468 1.00 74.88 278 GLU A O 1
ATOM 2059 N N . ALA A 1 279 ? -7.994 -14.397 12.152 1.00 75.31 279 ALA A N 1
ATOM 2060 C CA . ALA A 1 279 ? -8.347 -13.296 11.266 1.00 75.31 279 ALA A CA 1
ATOM 2061 C C . ALA A 1 279 ? -9.692 -13.515 10.548 1.00 75.31 279 ALA A C 1
ATOM 2063 O O . ALA A 1 279 ? -10.502 -12.587 10.453 1.00 75.31 279 ALA A O 1
ATOM 2064 N N . SER A 1 280 ? -9.962 -14.746 10.105 1.00 69.62 280 SER A N 1
ATOM 2065 C CA . SER A 1 280 ? -11.156 -15.124 9.333 1.00 69.62 280 SER A CA 1
ATOM 2066 C C . SER A 1 280 ? -12.448 -15.149 10.151 1.00 69.62 280 SER A C 1
ATOM 2068 O O . SER A 1 280 ? -13.536 -15.259 9.590 1.00 69.62 280 SER A O 1
ATOM 2070 N N . ARG A 1 281 ? -12.375 -15.001 11.480 1.00 70.94 281 ARG A N 1
ATOM 2071 C CA . ARG A 1 281 ? -13.573 -14.868 12.330 1.00 70.94 281 ARG A CA 1
ATOM 2072 C C . ARG A 1 281 ? -14.296 -13.532 12.134 1.00 70.94 281 ARG A C 1
ATOM 2074 O O . ARG A 1 281 ? -15.410 -13.362 12.628 1.00 70.94 281 ARG A O 1
ATOM 2081 N N . ASN A 1 282 ? -13.690 -12.586 11.418 1.00 61.72 282 ASN A N 1
ATOM 2082 C CA . ASN A 1 282 ? -14.322 -11.329 11.040 1.00 61.72 282 ASN A CA 1
ATOM 2083 C C . ASN A 1 282 ? -15.248 -11.550 9.828 1.00 61.72 282 ASN A C 1
ATOM 2085 O O . ASN A 1 282 ? -14.798 -11.586 8.690 1.00 61.72 282 ASN A O 1
ATOM 2089 N N . SER A 1 283 ? -16.557 -11.665 10.064 1.00 49.31 283 SER A N 1
ATOM 2090 C CA . SER A 1 283 ? -17.557 -12.117 9.075 1.00 49.31 283 SER A CA 1
ATOM 2091 C C . SER A 1 283 ? -17.793 -11.211 7.855 1.00 49.31 283 SER A C 1
ATOM 2093 O O . SER A 1 283 ? -18.550 -11.586 6.965 1.00 49.31 283 SER A O 1
ATOM 2095 N N . ASN A 1 284 ? -17.204 -10.012 7.814 1.00 67.75 284 ASN A N 1
ATOM 2096 C CA . ASN A 1 284 ? -17.556 -8.953 6.854 1.00 67.75 284 ASN A CA 1
ATOM 2097 C C . ASN A 1 284 ? -16.366 -8.496 5.992 1.00 67.75 284 ASN A C 1
ATOM 2099 O O . ASN A 1 284 ? -16.379 -7.378 5.473 1.00 67.75 284 ASN A O 1
ATOM 2103 N N . VAL A 1 285 ? -15.318 -9.314 5.902 1.00 71.75 285 VAL A N 1
ATOM 2104 C CA . VAL A 1 285 ? -14.105 -9.032 5.128 1.00 71.75 285 VAL A CA 1
ATOM 2105 C C . VAL A 1 285 ? -13.588 -10.316 4.487 1.00 71.75 285 VAL A C 1
ATOM 2107 O O . VAL A 1 285 ? -13.805 -11.408 5.009 1.00 71.75 285 VAL A O 1
ATOM 2110 N N . THR A 1 286 ? -12.886 -10.185 3.369 1.00 76.44 286 THR A N 1
ATOM 2111 C CA . THR A 1 286 ? -12.158 -11.289 2.742 1.00 76.44 286 THR A CA 1
ATOM 2112 C C . THR A 1 286 ? -10.788 -11.392 3.395 1.00 76.44 286 THR A C 1
ATOM 2114 O O . THR A 1 286 ? -10.040 -10.416 3.409 1.00 76.44 286 THR A O 1
ATOM 2117 N N . VAL A 1 287 ? -10.439 -12.565 3.915 1.00 77.88 287 VAL A N 1
ATOM 2118 C CA . VAL A 1 287 ? -9.121 -12.834 4.503 1.00 77.88 287 VAL A CA 1
ATOM 2119 C C . VAL A 1 287 ? -8.440 -13.938 3.704 1.00 77.88 287 VAL A C 1
ATOM 2121 O O . VAL A 1 287 ? -9.062 -14.948 3.389 1.00 77.88 287 VAL A O 1
ATOM 2124 N N . LEU A 1 288 ? -7.163 -13.747 3.383 1.00 80.88 288 LEU A N 1
ATOM 2125 C CA . LEU A 1 288 ? -6.304 -14.689 2.674 1.00 80.88 288 LEU A CA 1
ATOM 2126 C C . LEU A 1 288 ? -5.037 -14.928 3.503 1.00 80.88 288 LEU A C 1
ATOM 2128 O O . LEU A 1 288 ? -4.355 -13.985 3.902 1.00 80.88 288 LEU A O 1
ATOM 2132 N N . GLY A 1 289 ? -4.720 -16.193 3.780 1.00 83.06 289 GLY A N 1
ATOM 2133 C CA . GLY A 1 289 ? -3.539 -16.581 4.555 1.00 83.06 289 GLY A CA 1
ATOM 2134 C C . GLY A 1 289 ? -2.336 -16.853 3.656 1.00 83.06 289 GLY A C 1
ATOM 2135 O O . GLY A 1 289 ? -2.319 -17.846 2.931 1.00 83.06 289 GLY A O 1
ATOM 2136 N N . ALA A 1 290 ? -1.306 -16.011 3.715 1.00 83.81 290 ALA A N 1
ATOM 2137 C CA . ALA A 1 290 ? -0.068 -16.187 2.963 1.00 83.81 290 ALA A CA 1
ATOM 2138 C C . ALA A 1 290 ? 1.040 -16.766 3.855 1.00 83.81 290 ALA A C 1
ATOM 2140 O O . ALA A 1 290 ? 1.374 -16.206 4.896 1.00 83.81 290 ALA A O 1
ATOM 2141 N N . ALA A 1 291 ? 1.641 -17.887 3.446 1.00 76.69 291 ALA A N 1
ATOM 2142 C CA . ALA A 1 291 ? 2.804 -18.464 4.135 1.00 76.69 291 ALA A CA 1
ATOM 2143 C C . ALA A 1 291 ? 4.136 -17.866 3.641 1.00 76.69 291 ALA A C 1
ATOM 2145 O O . ALA A 1 291 ? 5.153 -17.911 4.337 1.00 76.69 291 ALA A O 1
ATOM 2146 N N . THR A 1 292 ? 4.143 -17.310 2.428 1.00 86.12 292 THR A N 1
ATOM 2147 C CA . THR A 1 292 ? 5.319 -16.730 1.768 1.00 86.12 292 THR A CA 1
ATOM 2148 C C . THR A 1 292 ? 4.939 -15.480 0.982 1.00 86.12 292 THR A C 1
ATOM 2150 O O . THR A 1 292 ? 3.788 -15.338 0.560 1.00 86.12 292 THR A O 1
ATOM 2153 N N . LEU A 1 293 ? 5.915 -14.603 0.729 1.00 90.12 293 LEU A N 1
ATOM 2154 C CA . LEU A 1 293 ? 5.761 -13.436 -0.142 1.00 90.12 293 LEU A CA 1
ATOM 2155 C C . LEU A 1 293 ? 5.234 -13.842 -1.526 1.00 90.12 293 LEU A C 1
ATOM 2157 O O . LEU A 1 293 ? 4.329 -13.205 -2.053 1.00 90.12 293 LEU A O 1
ATOM 2161 N N . GLY A 1 294 ? 5.732 -14.949 -2.086 1.00 83.88 294 GLY A N 1
ATOM 2162 C CA . GLY A 1 294 ? 5.230 -15.485 -3.353 1.00 83.88 294 GLY A CA 1
ATOM 2163 C C . GLY A 1 294 ? 3.739 -15.840 -3.318 1.00 83.88 294 GLY A C 1
ATOM 2164 O O . GLY A 1 294 ? 3.023 -15.535 -4.266 1.00 83.88 294 GLY A O 1
ATOM 2165 N N . THR A 1 295 ? 3.254 -16.412 -2.211 1.00 79.44 295 THR A N 1
ATOM 2166 C CA . THR A 1 295 ? 1.821 -16.713 -2.038 1.00 79.44 295 THR A CA 1
ATOM 2167 C C . THR A 1 295 ? 0.992 -15.426 -2.008 1.00 79.44 295 THR A C 1
ATOM 2169 O O . THR A 1 295 ? -0.019 -15.336 -2.696 1.00 79.44 295 THR A O 1
ATOM 2172 N N . ALA A 1 296 ? 1.450 -14.402 -1.277 1.00 86.31 296 ALA A N 1
ATOM 2173 C CA . ALA A 1 296 ? 0.782 -13.100 -1.232 1.00 86.31 296 ALA A CA 1
ATOM 2174 C C . ALA A 1 296 ? 0.704 -12.435 -2.618 1.00 86.31 296 ALA A C 1
ATOM 2176 O O . ALA A 1 296 ? -0.337 -11.904 -2.993 1.00 86.31 296 ALA A O 1
ATOM 2177 N N . LEU A 1 297 ? 1.779 -12.504 -3.407 1.00 88.00 297 LEU A N 1
ATOM 2178 C CA . LEU A 1 297 ? 1.805 -11.950 -4.764 1.00 88.00 297 LEU A CA 1
ATOM 2179 C C . LEU A 1 297 ? 0.869 -12.689 -5.720 1.00 88.00 297 LEU A C 1
ATOM 2181 O O . LEU A 1 297 ? 0.270 -12.051 -6.579 1.00 88.00 297 LEU A O 1
ATOM 2185 N N . ASN A 1 298 ? 0.724 -14.008 -5.579 1.00 81.19 298 ASN A N 1
ATOM 2186 C CA . ASN A 1 298 ? -0.232 -14.768 -6.383 1.00 81.19 298 ASN A CA 1
ATOM 2187 C C . ASN A 1 298 ? -1.672 -14.345 -6.082 1.00 81.19 298 ASN A C 1
ATOM 2189 O O . ASN A 1 298 ? -2.412 -14.077 -7.021 1.00 81.19 298 ASN A O 1
ATOM 2193 N N . PHE A 1 299 ? -2.032 -14.164 -4.806 1.00 80.88 299 PHE A N 1
ATOM 2194 C CA . PHE A 1 299 ? -3.340 -13.607 -4.448 1.00 80.88 299 PHE A CA 1
ATOM 2195 C C . PHE A 1 299 ? -3.575 -12.233 -5.082 1.00 80.88 299 PHE A C 1
ATOM 2197 O O . PHE A 1 299 ? -4.634 -11.994 -5.649 1.00 80.88 299 PHE A O 1
ATOM 2204 N N . LEU A 1 300 ? -2.578 -11.342 -5.046 1.00 80.88 300 LEU A N 1
ATOM 2205 C CA . LEU A 1 300 ? -2.686 -10.017 -5.666 1.00 80.88 300 LEU A CA 1
ATOM 2206 C C . LEU A 1 300 ? -2.876 -10.090 -7.190 1.00 80.88 300 LEU A C 1
ATOM 2208 O O . LEU A 1 300 ? -3.650 -9.313 -7.743 1.00 80.88 300 LEU A O 1
ATOM 2212 N N . LYS A 1 301 ? -2.214 -11.030 -7.874 1.00 78.62 301 LYS A N 1
ATOM 2213 C CA . LYS A 1 301 ? -2.412 -11.262 -9.315 1.00 78.62 301 LYS A CA 1
ATOM 2214 C C . LYS A 1 301 ? -3.817 -11.773 -9.620 1.00 78.62 301 LYS A C 1
ATOM 2216 O O . LYS A 1 301 ? -4.492 -11.196 -10.462 1.00 78.62 301 LYS A O 1
ATOM 2221 N N . GLU A 1 302 ? -4.277 -12.790 -8.895 1.00 71.81 302 GLU A N 1
ATOM 2222 C CA . GLU A 1 302 ? -5.625 -13.350 -9.059 1.00 71.81 302 GLU A CA 1
ATOM 2223 C C . GLU A 1 302 ? -6.709 -12.292 -8.805 1.00 71.81 302 GLU A C 1
ATOM 2225 O O . GLU A 1 302 ? -7.688 -12.206 -9.541 1.00 71.81 302 GLU A O 1
ATOM 2230 N N . MET A 1 303 ? -6.510 -11.428 -7.805 1.00 63.72 303 MET A N 1
ATOM 2231 C CA . MET A 1 303 ? -7.418 -10.316 -7.516 1.00 63.72 303 MET A CA 1
ATOM 2232 C C . MET A 1 303 ? -7.447 -9.256 -8.623 1.00 63.72 303 MET A C 1
ATOM 2234 O O . MET A 1 303 ? -8.489 -8.637 -8.819 1.00 63.72 303 MET A O 1
ATOM 2238 N N . ALA A 1 304 ? -6.339 -9.047 -9.338 1.00 60.34 304 ALA A N 1
ATOM 2239 C CA . ALA A 1 304 ? -6.281 -8.136 -10.480 1.00 60.34 304 ALA A CA 1
ATOM 2240 C C . ALA A 1 304 ? -6.940 -8.715 -11.742 1.00 60.34 304 ALA A C 1
ATOM 2242 O O . ALA A 1 304 ? -7.405 -7.954 -12.579 1.00 60.34 304 ALA A O 1
ATOM 2243 N N . GLU A 1 305 ? -6.968 -10.041 -11.886 1.00 49.28 305 GLU A N 1
ATOM 2244 C CA . GLU A 1 305 ? -7.576 -10.739 -13.029 1.00 49.28 305 GLU A CA 1
ATOM 2245 C C . GLU A 1 305 ? -9.086 -10.978 -12.856 1.00 49.28 305 GLU A C 1
ATOM 2247 O O . GLU A 1 305 ? -9.790 -11.248 -13.827 1.00 49.28 305 GLU A O 1
ATOM 2252 N N . ALA A 1 306 ? -9.598 -10.885 -11.625 1.00 41.38 306 ALA A N 1
ATOM 2253 C CA . ALA A 1 306 ? -11.000 -11.141 -11.296 1.00 41.38 306 ALA A CA 1
ATOM 2254 C C . ALA A 1 306 ? -11.972 -9.989 -11.649 1.00 41.38 306 ALA A C 1
ATOM 2256 O O . ALA A 1 306 ? -13.163 -10.113 -11.349 1.00 41.38 306 ALA A O 1
ATOM 2257 N N . TRP A 1 307 ? -11.494 -8.901 -12.268 1.00 33.34 307 TRP A N 1
ATOM 2258 C CA . TRP A 1 307 ? -12.279 -7.701 -12.593 1.00 33.34 307 TRP A CA 1
ATOM 2259 C C . TRP A 1 307 ? -11.999 -7.169 -13.998 1.00 33.34 307 TRP A C 1
ATOM 2261 O O . TRP A 1 307 ? -10.813 -6.955 -14.329 1.00 33.34 307 TRP A O 1
#